Protein AF-A0A3M1SIA9-F1 (afdb_monomer_lite)

Radius of gyration: 18.45 Å; chains: 1; bounding box: 60×39×37 Å

Foldseek 3Di:
DAEEEAEAEADPPDDFAEDDEEEQEDDDDDDDDDDDDDDDDDDDDDPDPPPPPPPDDDNYDYLAPLPDCAQKDKADCPVQWDRDRSHTYGGDPYMYIYGCDDRVNSHPQWYKYKYWYAAAPQYWYWYFYHFHDDRDDDTPDGWTFIDAQHNQDDDPDGDQAHGRAGPPPGGDRDHPDHHPDIDM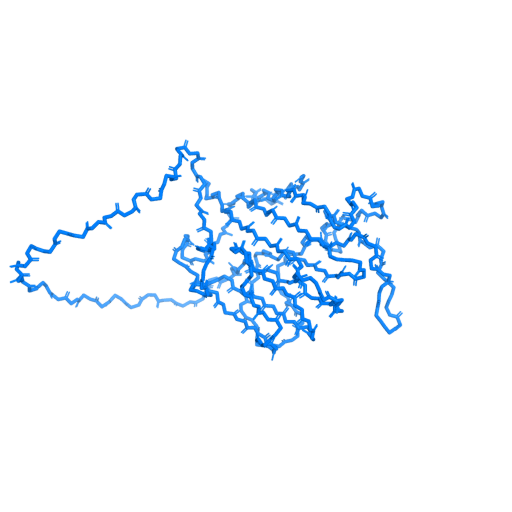WMWGDDPPDIDID

Sequence (197 aa):
MLVPTCRIAPPTGRECGRCILIIIAHLAGAAMKAITCAVSLLTTCTMSLVATSAAADTGWQPLFNGRSFDGWKAAEHPASWTIEDGCLVACGPRSHLFYQGPVGNHQFKNFELRVTAKTAPHSNSGVYFHTEYQESGWPEKGYEVQINNGHSGSGTYVELKQTGSLYAVQNLYKNFVPNDQWFTMRIRVVVPRIQIW

Structure (mmCIF, N/CA/C/O backbone):
data_AF-A0A3M1SIA9-F1
#
_entry.id   AF-A0A3M1SIA9-F1
#
loop_
_atom_site.group_PDB
_atom_site.id
_atom_site.type_symbol
_atom_site.label_atom_id
_atom_site.label_alt_id
_atom_site.label_comp_id
_atom_site.label_asym_id
_atom_site.label_entity_id
_atom_site.label_seq_id
_atom_site.pdbx_PDB_ins_code
_atom_site.Cartn_x
_atom_site.Cartn_y
_atom_site.Cartn_z
_atom_site.occupancy
_atom_site.B_iso_or_equiv
_atom_site.auth_seq_id
_atom_site.auth_comp_id
_atom_site.auth_asym_id
_atom_site.auth_atom_id
_atom_site.pdbx_PDB_model_num
ATOM 1 N N . MET A 1 1 ? -11.274 -6.693 17.472 1.00 49.31 1 MET A N 1
ATOM 2 C CA . MET A 1 1 ? -10.185 -6.131 16.643 1.00 49.31 1 MET A CA 1
ATOM 3 C C . MET A 1 1 ? -10.386 -6.715 15.263 1.00 49.31 1 MET A C 1
ATOM 5 O O . MET A 1 1 ? -10.443 -7.931 15.172 1.00 49.31 1 MET A O 1
ATOM 9 N N . LEU A 1 2 ? -10.634 -5.892 14.243 1.00 52.31 2 LEU A N 1
ATOM 10 C CA . LEU A 1 2 ? -10.695 -6.403 12.873 1.00 52.31 2 LEU A CA 1
ATOM 11 C C . LEU A 1 2 ? -9.273 -6.749 12.455 1.00 52.31 2 LEU A C 1
ATOM 13 O O . LEU A 1 2 ? -8.360 -5.955 12.705 1.00 52.31 2 LEU A O 1
ATOM 17 N N . VAL A 1 3 ? -9.106 -7.933 11.875 1.00 55.94 3 VAL A N 1
ATOM 18 C CA . VAL A 1 3 ? -7.792 -8.470 11.543 1.00 55.94 3 VAL A CA 1
ATOM 19 C C . VAL A 1 3 ? -7.707 -8.638 10.015 1.00 55.94 3 VAL A C 1
ATOM 21 O O . VAL A 1 3 ? -7.997 -9.711 9.494 1.00 55.94 3 VAL A O 1
ATOM 24 N N . PRO A 1 4 ? -7.506 -7.562 9.232 1.00 65.50 4 PRO A N 1
ATOM 25 C CA . PRO A 1 4 ? -7.536 -7.651 7.775 1.00 65.50 4 PRO A CA 1
ATOM 26 C C . PRO A 1 4 ? -6.349 -8.395 7.143 1.00 65.50 4 PRO A C 1
ATOM 28 O O . PRO A 1 4 ? -5.228 -8.305 7.642 1.00 65.50 4 PRO A O 1
ATOM 31 N N . THR A 1 5 ? -6.559 -9.069 6.004 1.00 64.50 5 THR A N 1
ATOM 32 C CA . THR A 1 5 ? -5.473 -9.669 5.199 1.00 64.50 5 THR A CA 1
ATOM 33 C C . THR A 1 5 ? -5.442 -9.163 3.758 1.00 64.50 5 THR A C 1
ATOM 35 O O . THR A 1 5 ? -6.486 -8.975 3.132 1.00 64.50 5 THR A O 1
ATOM 38 N N . CYS A 1 6 ? -4.237 -8.984 3.211 1.00 68.94 6 CYS A N 1
ATOM 39 C CA . CYS A 1 6 ? -4.019 -8.623 1.808 1.00 68.94 6 CYS A CA 1
ATOM 40 C C . CYS A 1 6 ? -2.748 -9.286 1.253 1.00 68.94 6 CYS A C 1
ATOM 42 O O . CYS A 1 6 ? -1.749 -9.399 1.968 1.00 68.94 6 CYS A O 1
ATOM 44 N N . ARG A 1 7 ? -2.775 -9.715 -0.017 1.00 69.50 7 ARG A N 1
ATOM 45 C CA . ARG A 1 7 ? -1.625 -10.306 -0.720 1.00 69.50 7 ARG A CA 1
ATOM 46 C C . ARG A 1 7 ? -1.228 -9.457 -1.929 1.00 69.50 7 ARG A C 1
ATOM 48 O O . ARG A 1 7 ? -2.090 -9.067 -2.714 1.00 69.50 7 ARG A O 1
ATOM 55 N N . ILE A 1 8 ? 0.069 -9.193 -2.064 1.00 69.44 8 ILE A N 1
ATOM 56 C CA . ILE A 1 8 ? 0.647 -8.264 -3.040 1.00 69.44 8 ILE A CA 1
ATOM 57 C C . ILE A 1 8 ? 1.858 -8.903 -3.717 1.00 69.44 8 ILE A C 1
ATOM 59 O O . ILE A 1 8 ? 2.735 -9.419 -3.027 1.00 69.44 8 ILE A O 1
ATOM 63 N N . ALA A 1 9 ? 1.949 -8.823 -5.039 1.00 62.84 9 ALA A N 1
ATOM 64 C CA . ALA A 1 9 ? 3.089 -9.340 -5.793 1.00 62.84 9 ALA A CA 1
ATOM 65 C C . ALA A 1 9 ? 3.664 -8.269 -6.734 1.00 62.84 9 ALA A C 1
ATOM 67 O O . ALA A 1 9 ? 2.940 -7.361 -7.142 1.00 62.84 9 ALA A O 1
ATOM 68 N N . PRO A 1 10 ? 4.946 -8.372 -7.119 1.00 65.31 10 PRO A N 1
ATOM 69 C CA . PRO A 1 10 ? 5.414 -7.734 -8.338 1.00 65.31 10 PRO A CA 1
ATOM 70 C C . PRO A 1 10 ? 4.858 -8.498 -9.555 1.00 65.31 10 PRO A C 1
ATOM 72 O O . PRO A 1 10 ? 4.458 -9.657 -9.408 1.00 65.31 10 PRO A O 1
ATOM 75 N N . PRO A 1 11 ? 4.851 -7.894 -10.752 1.00 64.69 11 PRO A N 1
ATOM 76 C CA . PRO A 1 11 ? 4.383 -8.576 -11.952 1.00 64.69 11 PRO A CA 1
ATOM 77 C C . PRO A 1 11 ? 5.284 -9.742 -12.330 1.00 64.69 11 PRO A C 1
ATOM 79 O O . PRO A 1 11 ? 6.504 -9.711 -12.131 1.00 64.69 11 PRO A O 1
ATOM 82 N N . THR A 1 12 ? 4.684 -10.760 -12.934 1.00 70.69 12 THR A N 1
ATOM 83 C CA . THR A 1 12 ? 5.418 -11.934 -13.401 1.00 70.69 12 THR A CA 1
ATOM 84 C C . THR A 1 12 ? 6.144 -11.615 -14.714 1.00 70.69 12 THR A C 1
ATOM 86 O O . THR A 1 12 ? 5.540 -11.180 -15.693 1.00 70.69 12 THR A O 1
ATOM 89 N N . GLY A 1 13 ? 7.465 -11.836 -14.752 1.00 57.47 13 GLY A N 1
ATOM 90 C CA . GLY A 1 13 ? 8.262 -11.789 -15.988 1.00 57.47 13 GLY A CA 1
ATOM 91 C C . GLY A 1 13 ? 8.484 -10.401 -16.607 1.00 57.47 13 GLY A C 1
ATOM 92 O O . GLY A 1 13 ? 8.847 -10.327 -17.779 1.00 57.47 13 GLY A O 1
ATOM 93 N N . ARG A 1 14 ? 8.276 -9.305 -15.860 1.00 58.25 14 ARG A N 1
ATOM 94 C CA . ARG A 1 14 ? 8.527 -7.927 -16.323 1.00 58.25 14 ARG A CA 1
ATOM 95 C C . ARG A 1 14 ? 9.314 -7.128 -15.288 1.00 58.25 14 ARG A C 1
ATOM 97 O O . ARG A 1 14 ? 8.988 -7.159 -14.104 1.00 58.25 14 ARG A O 1
ATOM 104 N N . GLU A 1 15 ? 10.318 -6.378 -15.740 1.00 56.25 15 GLU A N 1
ATOM 105 C CA . GLU A 1 15 ? 10.960 -5.358 -14.909 1.00 56.25 15 GLU A CA 1
ATOM 106 C C . GLU A 1 15 ? 9.997 -4.183 -14.748 1.00 56.25 15 GLU A C 1
ATOM 108 O O . GLU A 1 15 ? 9.647 -3.512 -15.719 1.00 56.25 15 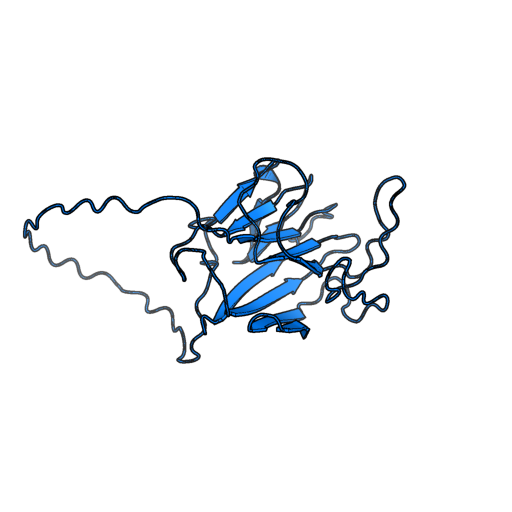GLU A O 1
ATOM 113 N N . CYS A 1 16 ? 9.539 -3.946 -13.522 1.00 54.84 16 CYS A N 1
ATOM 114 C CA . CYS A 1 16 ? 8.623 -2.855 -13.232 1.00 54.84 16 CYS A CA 1
ATOM 115 C C . CYS A 1 16 ? 9.266 -1.832 -12.314 1.00 54.84 16 CYS A C 1
ATOM 117 O O . CYS A 1 16 ? 9.510 -2.064 -11.131 1.00 54.84 16 CYS A O 1
ATOM 119 N N . GLY A 1 17 ? 9.516 -0.663 -12.897 1.00 47.19 17 GLY A N 1
ATOM 120 C CA . GLY A 1 17 ? 9.830 0.539 -12.158 1.00 47.19 17 GLY A CA 1
ATOM 121 C C . GLY A 1 17 ? 8.593 1.037 -11.417 1.00 47.19 17 GLY A C 1
ATOM 122 O O . GLY A 1 17 ? 7.639 1.478 -12.040 1.00 47.19 17 GLY A O 1
ATOM 123 N N . ARG A 1 18 ? 8.707 1.010 -10.087 1.00 48.44 18 ARG A N 1
ATOM 124 C CA . ARG A 1 18 ? 7.958 1.763 -9.070 1.00 48.44 18 ARG A CA 1
ATOM 125 C C . ARG A 1 18 ? 6.458 1.495 -8.875 1.00 48.44 18 ARG A C 1
ATOM 127 O O . ARG A 1 18 ? 5.685 1.232 -9.784 1.00 48.44 18 ARG A O 1
ATOM 134 N N . CYS A 1 19 ? 6.120 1.686 -7.597 1.00 39.84 19 CYS A N 1
ATOM 135 C CA . CYS A 1 19 ? 4.813 1.890 -6.991 1.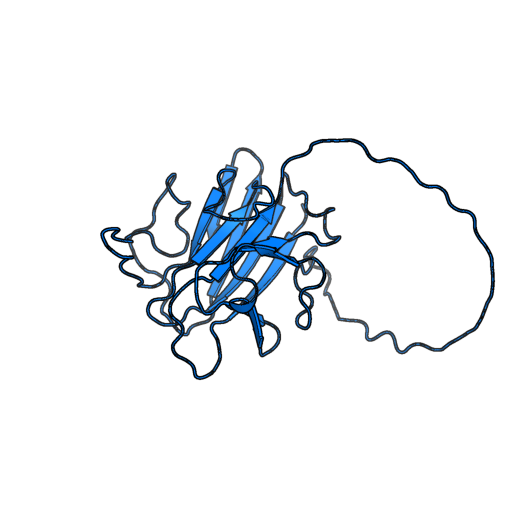00 39.84 19 CYS A CA 1
ATOM 136 C C . CYS A 1 19 ? 3.980 0.647 -6.750 1.00 39.84 19 CYS A C 1
ATOM 138 O O . CYS A 1 19 ? 3.056 0.378 -7.492 1.00 39.84 19 CYS A O 1
ATOM 140 N N . ILE A 1 20 ? 4.225 -0.000 -5.609 1.00 47.41 20 ILE A N 1
ATOM 141 C CA . ILE A 1 20 ? 3.163 -0.674 -4.855 1.00 47.41 20 ILE A CA 1
ATOM 142 C C . ILE A 1 20 ? 2.717 0.311 -3.774 1.00 47.41 20 ILE A C 1
ATOM 144 O O . ILE A 1 20 ? 3.508 0.680 -2.925 1.00 47.41 20 ILE A O 1
ATOM 148 N N . LEU A 1 21 ? 1.476 0.762 -3.737 1.00 49.62 21 LEU A N 1
ATOM 149 C CA . LEU A 1 21 ? 1.032 1.608 -2.631 1.00 49.62 21 LEU A CA 1
ATOM 150 C C . LEU A 1 21 ? -0.397 1.269 -2.244 1.00 49.62 21 LEU A C 1
ATOM 152 O O . LEU A 1 21 ? -1.353 1.612 -2.938 1.00 49.62 21 LEU A O 1
ATOM 156 N N . ILE A 1 22 ? -0.512 0.550 -1.130 1.00 57.31 22 ILE A N 1
ATOM 157 C CA . ILE A 1 22 ? -1.788 0.094 -0.590 1.00 57.31 22 ILE A CA 1
ATOM 158 C C . ILE A 1 22 ? -2.212 1.021 0.530 1.00 57.31 22 ILE A C 1
ATOM 160 O O . ILE A 1 22 ? -1.472 1.237 1.487 1.00 57.31 22 ILE A O 1
ATOM 164 N N . ILE A 1 23 ? -3.429 1.536 0.420 1.00 58.31 23 ILE A N 1
ATOM 165 C CA . ILE A 1 23 ? -3.976 2.484 1.369 1.00 58.31 23 ILE A CA 1
ATOM 166 C C . ILE A 1 23 ? -5.206 1.913 2.067 1.00 58.31 23 ILE A C 1
ATOM 168 O O . ILE A 1 23 ? -6.189 1.543 1.428 1.00 58.31 23 ILE A O 1
ATOM 172 N N . ILE A 1 24 ? -5.186 1.939 3.398 1.00 56.97 24 ILE A N 1
ATOM 173 C CA . ILE A 1 24 ? -6.355 1.718 4.247 1.00 56.97 24 ILE A CA 1
ATOM 174 C C . ILE A 1 24 ? -6.822 3.070 4.787 1.00 56.97 24 ILE A C 1
ATOM 176 O O . ILE A 1 24 ? -6.179 3.682 5.642 1.00 56.97 24 ILE A O 1
ATOM 180 N N . ALA A 1 25 ? -7.950 3.555 4.278 1.00 36.84 25 ALA A N 1
ATOM 181 C CA . ALA A 1 25 ? -8.459 4.864 4.654 1.00 36.84 25 ALA A CA 1
ATOM 182 C C . ALA A 1 25 ? -9.117 4.892 6.063 1.00 36.84 25 ALA A C 1
ATOM 184 O O . ALA A 1 25 ? -9.706 3.919 6.519 1.00 36.84 25 ALA A O 1
ATOM 185 N N . HIS A 1 26 ? -9.009 6.020 6.769 1.00 42.59 26 HIS A N 1
ATOM 186 C CA . HIS A 1 26 ? -10.008 6.672 7.612 1.00 42.59 26 HIS A CA 1
ATOM 187 C C . HIS A 1 26 ? -9.930 8.223 7.528 1.00 42.59 26 HIS A C 1
ATOM 189 O O . HIS A 1 26 ? -8.852 8.780 7.706 1.00 42.59 26 HIS A O 1
ATOM 195 N N . LEU A 1 27 ? -11.085 8.909 7.441 1.00 36.31 27 LEU A N 1
ATOM 196 C CA . LEU A 1 27 ? -11.537 9.945 8.397 1.00 36.31 27 LEU A CA 1
ATOM 197 C C . LEU A 1 27 ? -13.042 10.218 8.230 1.00 36.31 27 LEU A C 1
ATOM 199 O O . LEU A 1 27 ? -13.547 10.376 7.123 1.00 36.31 27 LEU A O 1
ATOM 203 N N . ALA A 1 28 ? -13.775 10.197 9.346 1.00 34.41 28 ALA A N 1
ATOM 204 C CA . ALA A 1 28 ? -15.226 10.355 9.376 1.00 34.41 28 ALA A CA 1
ATOM 205 C C . ALA A 1 28 ? -15.658 11.804 9.095 1.00 34.41 28 ALA A C 1
ATOM 207 O O . ALA A 1 28 ? -15.280 12.721 9.823 1.00 34.41 28 ALA A O 1
ATOM 208 N N . GLY A 1 29 ? -16.536 11.979 8.105 1.00 31.42 29 GLY A N 1
ATOM 209 C CA . GLY A 1 29 ? -17.282 13.210 7.860 1.00 31.42 29 GLY A CA 1
ATOM 210 C C . GLY A 1 29 ? -18.570 12.941 7.073 1.00 31.42 29 GLY A C 1
ATOM 211 O O . GLY A 1 29 ? -18.508 12.579 5.908 1.00 31.42 29 GLY A O 1
ATOM 212 N N . ALA A 1 30 ? -19.711 13.177 7.731 1.00 31.94 30 ALA A N 1
ATOM 213 C CA . ALA A 1 30 ? -21.089 13.281 7.216 1.00 31.94 30 ALA A CA 1
ATOM 214 C C . ALA A 1 30 ? -21.954 12.003 7.019 1.00 31.94 30 ALA A C 1
ATOM 216 O O . ALA A 1 30 ? -21.882 11.283 6.031 1.00 31.94 30 ALA A O 1
ATOM 217 N N . ALA A 1 31 ? -22.863 11.837 7.992 1.00 35.47 31 ALA A N 1
ATOM 218 C CA . ALA A 1 31 ? -24.287 11.470 7.918 1.00 35.47 31 ALA A CA 1
ATOM 219 C C . ALA A 1 31 ? -24.766 10.359 6.952 1.00 35.47 31 ALA A C 1
ATOM 221 O O . ALA A 1 31 ? -25.050 10.586 5.778 1.00 35.47 31 ALA A O 1
ATOM 222 N N . MET A 1 32 ? -25.061 9.191 7.535 1.00 34.41 32 MET A N 1
ATOM 223 C CA . MET A 1 32 ? -25.986 8.193 6.985 1.00 34.41 32 MET A CA 1
ATOM 224 C C . MET A 1 32 ? -27.381 8.798 6.784 1.00 34.41 32 MET A C 1
ATOM 226 O O . MET A 1 32 ? -28.013 9.233 7.747 1.00 34.41 32 MET A O 1
ATOM 230 N N . LYS A 1 33 ? -27.908 8.741 5.558 1.00 35.69 33 LYS A N 1
ATOM 231 C CA . LYS A 1 33 ? -29.358 8.729 5.334 1.00 35.69 33 LYS A CA 1
ATOM 232 C C . LYS A 1 33 ? -29.796 7.278 5.193 1.00 35.69 33 LYS A C 1
ATOM 234 O O . LYS A 1 33 ? -29.402 6.596 4.252 1.00 35.69 33 LYS A O 1
ATOM 239 N N . ALA A 1 34 ? -30.586 6.813 6.155 1.00 35.06 34 ALA A N 1
ATOM 240 C CA . ALA A 1 34 ? -31.268 5.533 6.078 1.00 35.06 34 ALA A CA 1
ATOM 241 C C . ALA A 1 34 ? -32.286 5.579 4.930 1.00 35.06 34 ALA A C 1
ATOM 243 O O . ALA A 1 34 ? -33.180 6.425 4.928 1.00 35.06 34 ALA A O 1
ATOM 244 N N . ILE A 1 35 ? -32.147 4.679 3.958 1.00 44.66 35 ILE A N 1
ATOM 245 C CA . ILE A 1 35 ? -33.207 4.372 3.000 1.00 44.66 35 ILE A CA 1
ATOM 246 C C . ILE A 1 35 ? -33.753 3.010 3.402 1.00 44.66 35 ILE A C 1
ATOM 248 O O . ILE A 1 35 ? -33.152 1.971 3.139 1.00 44.66 35 ILE A O 1
ATOM 252 N N . THR A 1 36 ? -34.889 3.033 4.087 1.00 40.00 36 THR A N 1
ATOM 253 C CA . THR A 1 36 ? -35.726 1.856 4.291 1.00 40.00 36 THR A CA 1
ATOM 254 C C . THR A 1 36 ? -36.484 1.621 2.989 1.00 40.00 36 THR A C 1
ATOM 256 O O . THR A 1 36 ? -37.245 2.489 2.566 1.00 40.00 36 THR A O 1
ATOM 259 N N . CYS A 1 37 ? -36.297 0.473 2.341 1.00 36.34 37 CYS A N 1
ATOM 260 C CA . CYS A 1 37 ? -37.195 0.042 1.275 1.00 36.34 37 CYS A CA 1
ATOM 261 C C . CYS A 1 37 ? -37.664 -1.387 1.537 1.00 36.34 37 CYS A C 1
ATOM 263 O O . CYS A 1 37 ? -36.898 -2.248 1.967 1.00 36.34 37 CYS A O 1
ATOM 265 N N . ALA A 1 38 ? -38.970 -1.554 1.377 1.00 42.25 38 ALA A N 1
ATOM 266 C CA . ALA A 1 38 ? -39.768 -2.646 1.886 1.00 42.25 38 ALA A CA 1
ATOM 267 C C . ALA A 1 38 ? -39.570 -3.958 1.113 1.00 42.25 38 ALA A C 1
ATOM 269 O O . ALA A 1 38 ? -39.197 -3.989 -0.057 1.00 42.25 38 ALA A O 1
ATOM 270 N N . VAL A 1 39 ? -39.866 -5.042 1.825 1.00 47.28 39 VAL A N 1
ATOM 271 C CA . VAL A 1 39 ? -39.849 -6.443 1.401 1.00 47.28 39 VAL A CA 1
ATOM 272 C C . VAL A 1 39 ? -40.813 -6.692 0.237 1.00 47.28 39 VAL A C 1
ATOM 274 O O . VAL A 1 39 ? -41.936 -6.194 0.230 1.00 47.28 39 VAL A O 1
ATOM 277 N N . SER A 1 40 ? -40.421 -7.548 -0.706 1.00 47.47 40 SER A N 1
ATOM 278 C CA . SER A 1 40 ? -41.349 -8.299 -1.560 1.00 47.47 40 SER A CA 1
ATOM 279 C C . SER A 1 40 ? -40.770 -9.689 -1.832 1.00 47.47 40 SER A C 1
ATOM 281 O O . SER A 1 40 ? -39.620 -9.837 -2.234 1.00 47.47 40 SER A O 1
ATOM 283 N N . LEU A 1 41 ? -41.577 -10.698 -1.513 1.00 50.81 41 LEU A N 1
ATOM 284 C CA . LEU A 1 41 ? -41.260 -12.118 -1.423 1.00 50.81 41 LEU A CA 1
ATOM 285 C C . LEU A 1 41 ? -41.524 -12.798 -2.777 1.00 50.81 41 LEU A C 1
ATOM 287 O O . LEU A 1 41 ? -42.684 -12.935 -3.150 1.00 50.81 41 LEU A O 1
ATOM 291 N N . LEU A 1 42 ? -40.493 -13.265 -3.488 1.00 49.88 42 LEU A N 1
ATOM 292 C CA . LEU A 1 42 ? -40.655 -14.273 -4.544 1.00 49.88 42 LEU A CA 1
ATOM 293 C C . LEU A 1 42 ? -39.587 -15.362 -4.402 1.00 49.88 42 LEU A C 1
ATOM 295 O O . LEU A 1 42 ? -38.389 -15.131 -4.557 1.00 49.88 42 LEU A O 1
ATOM 299 N N . THR A 1 43 ? -40.059 -16.557 -4.067 1.00 58.09 43 THR A N 1
ATOM 300 C CA . THR A 1 43 ? -39.274 -17.763 -3.823 1.00 58.09 43 THR A CA 1
ATOM 301 C C . THR A 1 43 ? -39.003 -18.476 -5.146 1.00 58.09 43 THR A C 1
ATOM 303 O O . THR A 1 43 ? -39.900 -19.092 -5.716 1.00 58.09 43 THR A O 1
ATOM 306 N N . THR A 1 44 ? -37.756 -18.459 -5.610 1.00 50.94 44 THR A N 1
ATOM 307 C CA . THR A 1 44 ? -37.253 -19.403 -6.621 1.00 50.94 44 THR A CA 1
ATOM 308 C C . THR A 1 44 ? -36.019 -20.097 -6.068 1.00 50.94 44 THR A C 1
ATOM 310 O O . THR A 1 44 ? -34.997 -19.470 -5.797 1.00 50.94 44 THR A O 1
ATOM 313 N N . CYS A 1 45 ? -36.149 -21.405 -5.848 1.00 45.00 45 CYS A N 1
ATOM 314 C CA . CYS A 1 45 ? -35.113 -22.275 -5.313 1.00 45.00 45 CYS A CA 1
ATOM 315 C C . CYS A 1 45 ? -34.102 -22.596 -6.423 1.00 45.00 45 CYS A C 1
ATOM 317 O O . CYS A 1 45 ? -34.270 -23.552 -7.175 1.00 45.00 45 CYS A O 1
ATOM 319 N N . THR A 1 46 ? -33.068 -21.769 -6.561 1.00 52.31 46 THR A N 1
ATOM 320 C CA . THR A 1 46 ? -31.873 -22.115 -7.337 1.00 52.31 46 THR A CA 1
ATOM 321 C C . THR A 1 46 ? -30.818 -22.649 -6.383 1.00 52.31 46 THR A C 1
ATOM 323 O O . THR A 1 46 ? -30.343 -21.937 -5.497 1.00 52.31 46 THR A O 1
ATOM 326 N N . MET A 1 47 ? -30.473 -23.923 -6.558 1.00 54.81 47 MET A N 1
ATOM 327 C CA . MET A 1 47 ? -29.415 -24.618 -5.834 1.00 54.81 47 MET A CA 1
ATOM 328 C C . MET A 1 47 ? -28.057 -24.058 -6.284 1.00 54.81 47 MET A C 1
ATOM 330 O O . MET A 1 47 ? -27.404 -24.590 -7.177 1.00 54.81 47 MET A O 1
ATOM 334 N N . SER A 1 48 ? -27.663 -22.926 -5.704 1.00 51.56 48 SER A N 1
ATOM 335 C CA . SER A 1 48 ? -26.336 -22.351 -5.894 1.00 51.56 48 SER A CA 1
ATOM 336 C C . SER A 1 48 ? -25.320 -23.207 -5.147 1.00 51.56 48 SER A C 1
ATOM 338 O O . SER A 1 48 ? -25.403 -23.342 -3.925 1.00 51.56 48 SER A O 1
ATOM 340 N N . LEU A 1 49 ? -24.340 -23.760 -5.869 1.00 46.94 49 LEU A N 1
ATOM 341 C CA . LEU A 1 49 ? -23.098 -24.233 -5.265 1.00 46.94 49 LEU A CA 1
ATOM 342 C C . LEU A 1 49 ? -22.440 -23.042 -4.561 1.00 46.94 49 LEU A C 1
ATOM 344 O O . LEU A 1 49 ? -21.751 -22.228 -5.176 1.00 46.94 49 LEU A O 1
ATOM 348 N N . VAL A 1 50 ? -22.665 -22.931 -3.256 1.00 46.56 50 VAL A N 1
ATOM 349 C CA . VAL A 1 50 ? -21.851 -22.088 -2.393 1.00 46.56 50 VAL A CA 1
ATOM 350 C C . VAL A 1 50 ? -20.497 -22.776 -2.320 1.00 46.56 50 VAL A C 1
ATOM 352 O O . VAL A 1 50 ? -20.317 -23.759 -1.606 1.00 46.56 50 VAL A O 1
ATOM 355 N N . ALA A 1 51 ? -19.543 -22.286 -3.109 1.00 47.50 51 ALA A N 1
ATOM 356 C CA . ALA A 1 51 ? -18.140 -22.535 -2.845 1.00 47.50 51 ALA A CA 1
ATOM 357 C C . ALA A 1 51 ? -17.835 -21.889 -1.490 1.00 47.50 51 ALA A C 1
ATOM 359 O O . ALA A 1 51 ? -17.584 -20.687 -1.397 1.00 47.50 51 ALA A O 1
ATOM 360 N N . THR A 1 52 ? -17.943 -22.680 -0.426 1.00 42.62 52 THR A N 1
ATOM 361 C CA . THR A 1 52 ? -17.540 -22.298 0.920 1.00 42.62 52 THR A CA 1
ATOM 362 C C . THR A 1 52 ? -16.040 -22.046 0.867 1.00 42.62 52 THR A C 1
ATOM 364 O O . THR A 1 52 ? -15.238 -22.975 0.944 1.00 42.62 52 THR A O 1
ATOM 367 N N . SER A 1 53 ? -15.633 -20.789 0.672 1.00 47.59 53 SER A N 1
ATOM 368 C CA . SER A 1 53 ? -14.246 -20.412 0.900 1.00 47.59 53 SER A CA 1
ATOM 369 C C . SER A 1 53 ? -13.979 -20.683 2.374 1.00 47.59 53 SER A C 1
ATOM 371 O O . SER A 1 53 ? -14.569 -20.031 3.238 1.00 47.59 53 SER A O 1
ATOM 373 N N . ALA A 1 54 ? -13.149 -21.682 2.649 1.00 45.97 54 ALA A N 1
ATOM 374 C CA . ALA A 1 54 ? -12.707 -22.036 3.983 1.00 45.97 54 ALA A CA 1
ATOM 375 C C . ALA A 1 54 ? -11.912 -20.867 4.590 1.00 45.97 54 ALA A C 1
ATOM 377 O O . ALA A 1 54 ? -10.686 -20.823 4.529 1.00 45.97 54 ALA A O 1
ATOM 378 N N . ALA A 1 55 ? -12.613 -19.895 5.169 1.00 47.97 55 ALA A N 1
ATOM 379 C CA . ALA A 1 55 ? -12.030 -18.970 6.121 1.00 47.97 55 ALA A CA 1
ATOM 380 C C . ALA A 1 55 ? -12.027 -19.688 7.470 1.00 47.97 55 ALA A C 1
ATOM 382 O O . ALA A 1 55 ? -13.001 -19.657 8.219 1.00 47.97 55 ALA A O 1
ATOM 383 N N . ALA A 1 56 ? -10.938 -20.411 7.727 1.00 44.00 56 ALA A N 1
ATOM 384 C CA . ALA A 1 56 ? -10.673 -20.991 9.028 1.00 44.00 56 ALA A CA 1
ATOM 385 C C . ALA A 1 56 ? -10.687 -19.899 10.116 1.00 44.00 56 ALA A C 1
ATOM 387 O O . ALA A 1 56 ? -10.141 -18.801 9.959 1.00 44.00 56 ALA A O 1
ATOM 388 N N . ASP A 1 57 ? -11.332 -20.275 11.211 1.00 47.12 57 ASP A N 1
ATOM 389 C CA . ASP A 1 57 ? -11.738 -19.567 12.422 1.00 47.12 57 ASP A CA 1
ATOM 390 C C . ASP A 1 57 ? -10.601 -18.817 13.154 1.00 47.12 57 ASP A C 1
ATOM 392 O O . ASP A 1 57 ? -10.125 -19.211 14.215 1.00 47.12 57 ASP A O 1
ATOM 396 N N . THR A 1 58 ? -10.091 -17.738 12.554 1.00 59.59 58 THR A N 1
ATOM 397 C CA . THR A 1 58 ? -8.932 -16.986 13.082 1.00 59.59 58 THR A CA 1
ATOM 398 C C . THR A 1 58 ? -9.228 -15.507 13.350 1.00 59.59 58 THR A C 1
ATOM 400 O O . THR A 1 58 ? -8.329 -14.751 13.715 1.00 59.59 58 THR A O 1
ATOM 403 N N . GLY A 1 59 ? -10.477 -15.064 13.158 1.00 78.44 59 GLY A N 1
ATOM 404 C CA . GLY A 1 59 ? -10.880 -13.655 13.273 1.00 78.44 59 GLY A CA 1
ATOM 405 C C . GLY A 1 59 ? -10.364 -12.748 12.146 1.00 78.44 59 GLY A C 1
ATOM 406 O O . GLY A 1 59 ? -10.700 -11.562 12.121 1.00 78.44 59 GLY A O 1
ATOM 407 N N . TRP A 1 60 ? -9.578 -13.283 11.203 1.00 83.50 60 TRP A N 1
ATOM 408 C CA . TRP A 1 60 ? -9.063 -12.525 10.069 1.00 83.50 60 TRP A CA 1
ATOM 409 C C . TRP A 1 60 ? -10.103 -12.371 8.959 1.00 83.50 60 TRP A C 1
ATOM 411 O O . TRP A 1 60 ? -10.775 -13.334 8.597 1.00 83.50 60 TRP A O 1
ATOM 421 N N . GLN A 1 61 ? -10.202 -11.168 8.391 1.00 87.19 61 GLN A N 1
ATOM 422 C CA . GLN A 1 61 ? -11.103 -10.864 7.276 1.00 87.19 61 GLN A CA 1
ATOM 423 C C . GLN A 1 61 ? -10.299 -10.460 6.032 1.00 87.19 61 GLN A C 1
ATOM 425 O O . GLN A 1 61 ? -9.501 -9.525 6.101 1.00 87.19 61 GLN A O 1
ATOM 430 N N . PRO A 1 62 ? -10.477 -11.122 4.881 1.00 88.81 62 PRO A N 1
ATOM 431 C CA . PRO A 1 62 ? -9.776 -10.728 3.666 1.00 88.81 62 PRO A CA 1
ATOM 432 C C . PRO A 1 62 ? -10.269 -9.362 3.171 1.00 88.81 62 PRO A C 1
ATOM 434 O O . PRO A 1 62 ? -11.473 -9.146 3.046 1.00 88.81 62 PRO A O 1
ATOM 437 N N . LEU A 1 63 ? -9.341 -8.447 2.868 1.00 90.12 63 LEU A N 1
ATOM 438 C CA . LEU A 1 63 ? -9.660 -7.175 2.197 1.00 90.12 63 LEU A CA 1
ATOM 439 C C . LEU A 1 63 ? -9.635 -7.302 0.672 1.00 90.12 63 LEU A C 1
ATOM 441 O O . LEU A 1 63 ? -10.278 -6.528 -0.031 1.00 90.12 63 LEU A O 1
ATOM 445 N N . PHE A 1 64 ? -8.880 -8.267 0.153 1.00 91.56 64 PHE A N 1
ATOM 446 C CA . PHE A 1 64 ? -8.779 -8.544 -1.272 1.00 91.56 64 PHE A CA 1
ATOM 447 C C . PHE A 1 64 ? -9.341 -9.929 -1.576 1.00 91.56 64 PHE A C 1
ATOM 449 O O . PHE A 1 64 ? -9.050 -10.897 -0.873 1.00 91.56 64 PHE A O 1
ATOM 456 N N . ASN A 1 65 ? -10.143 -10.020 -2.634 1.00 90.88 65 ASN A N 1
ATOM 457 C CA . ASN A 1 65 ? -10.831 -11.252 -3.014 1.00 90.88 65 ASN A CA 1
ATOM 458 C C . ASN A 1 65 ? -10.007 -12.161 -3.947 1.00 90.88 65 ASN A C 1
ATOM 460 O O . ASN A 1 65 ? -10.475 -13.244 -4.296 1.00 90.88 65 ASN A O 1
ATOM 464 N N . GLY A 1 66 ? -8.815 -11.726 -4.370 1.00 90.62 66 GLY A N 1
ATOM 465 C CA . GLY A 1 66 ? -7.939 -12.504 -5.246 1.00 90.62 66 GLY A CA 1
ATOM 466 C C . GLY A 1 66 ? -8.294 -12.460 -6.734 1.00 90.62 66 GLY A C 1
ATOM 467 O O . GLY A 1 66 ? -7.677 -13.185 -7.501 1.00 90.62 66 GLY A O 1
ATOM 468 N N . ARG A 1 67 ? -9.290 -11.684 -7.179 1.00 94.50 67 ARG A N 1
ATOM 469 C CA . ARG A 1 67 ? -9.765 -11.761 -8.577 1.00 94.50 67 ARG A CA 1
ATOM 470 C C . ARG A 1 67 ? -10.264 -10.460 -9.198 1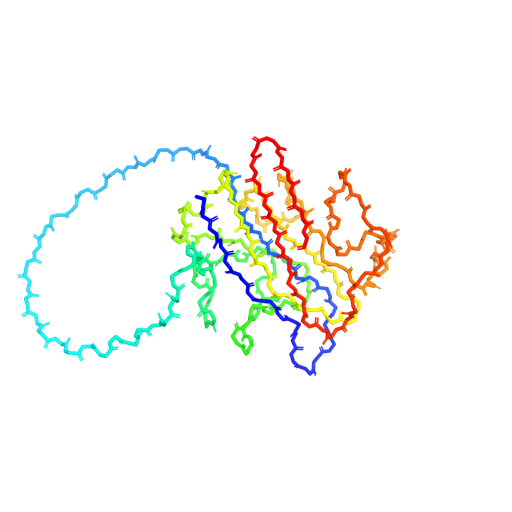.00 94.50 67 ARG A C 1
ATOM 472 O O . ARG A 1 67 ? -10.269 -10.356 -10.418 1.00 94.50 67 ARG A O 1
ATOM 479 N N . SER A 1 68 ? -10.698 -9.486 -8.404 1.00 95.81 68 SER A N 1
ATOM 480 C CA . SER A 1 68 ? -11.186 -8.192 -8.897 1.00 95.81 68 SER A CA 1
ATOM 481 C C . SER A 1 68 ? -10.822 -7.065 -7.933 1.00 95.81 68 SER A C 1
ATOM 483 O O . SER A 1 68 ? -10.541 -7.295 -6.758 1.00 95.81 68 SER A O 1
ATOM 485 N N . PHE A 1 69 ? -10.863 -5.826 -8.419 1.00 95.44 69 PHE A N 1
ATOM 486 C CA . PHE A 1 69 ? -10.674 -4.627 -7.598 1.00 95.44 69 PHE A CA 1
ATOM 487 C C . PHE A 1 69 ? -11.932 -4.243 -6.798 1.00 95.44 69 PHE A C 1
ATOM 489 O O . PHE A 1 69 ? -12.072 -3.096 -6.386 1.00 95.44 69 PHE A O 1
ATOM 496 N N . ASP A 1 70 ? -12.866 -5.170 -6.564 1.00 96.12 70 ASP A N 1
ATOM 497 C CA . ASP A 1 70 ? -14.079 -4.871 -5.798 1.00 96.12 70 ASP A CA 1
ATOM 498 C C . ASP A 1 70 ? -13.714 -4.414 -4.382 1.00 96.12 70 ASP A C 1
ATOM 500 O O . ASP A 1 70 ? -12.990 -5.097 -3.654 1.00 96.12 70 ASP A O 1
ATOM 504 N N . GLY A 1 71 ? -14.217 -3.243 -3.989 1.00 93.06 71 GLY A N 1
ATOM 505 C CA . GLY A 1 71 ? -13.844 -2.609 -2.726 1.00 93.06 71 GLY A CA 1
ATOM 506 C C . GLY A 1 71 ? -12.478 -1.920 -2.748 1.00 93.06 71 GLY A C 1
ATOM 507 O O . GLY A 1 71 ? -11.966 -1.588 -1.683 1.00 93.06 71 GLY A O 1
ATOM 508 N N . TRP A 1 72 ? -11.893 -1.678 -3.921 1.00 94.75 72 TRP A N 1
ATOM 509 C CA . TRP A 1 72 ? -10.644 -0.941 -4.093 1.00 94.75 72 TRP A CA 1
ATOM 510 C C . TRP A 1 72 ? -10.806 0.163 -5.140 1.00 94.75 72 TRP A C 1
ATOM 512 O O . TRP A 1 72 ? -11.418 -0.036 -6.186 1.00 94.75 72 TRP A O 1
ATOM 522 N N . LYS A 1 73 ? -10.240 1.340 -4.869 1.00 94.56 73 LYS A N 1
ATOM 523 C CA . LYS A 1 73 ? -10.268 2.495 -5.771 1.00 94.56 73 LYS A CA 1
ATOM 524 C C . LYS A 1 73 ? -8.850 2.990 -6.024 1.00 94.56 73 LYS A C 1
ATOM 526 O O . LYS A 1 73 ? -8.162 3.391 -5.088 1.00 94.56 73 LYS A O 1
ATOM 531 N N . ALA A 1 74 ? -8.417 2.969 -7.280 1.00 93.69 74 ALA A N 1
ATOM 532 C CA . ALA A 1 74 ? -7.127 3.524 -7.672 1.00 93.69 74 ALA A CA 1
ATOM 533 C C . ALA A 1 74 ? -7.202 5.053 -7.823 1.00 93.69 74 ALA A C 1
ATOM 535 O O . ALA A 1 74 ? -8.237 5.595 -8.212 1.00 93.69 74 ALA A O 1
ATOM 536 N N . ALA A 1 75 ? -6.096 5.732 -7.535 1.00 91.19 75 ALA A N 1
ATOM 537 C CA . ALA A 1 75 ? -5.907 7.166 -7.748 1.00 91.19 75 ALA A CA 1
ATOM 538 C C . ALA A 1 75 ? -4.767 7.439 -8.741 1.00 91.19 75 ALA A C 1
ATOM 540 O O . ALA A 1 75 ? -3.833 6.636 -8.849 1.00 91.19 75 ALA A O 1
ATOM 541 N N . GLU A 1 76 ? -4.822 8.591 -9.415 1.00 90.19 76 GLU A N 1
ATOM 542 C CA . GLU A 1 76 ? -3.833 9.113 -10.375 1.00 90.19 76 GLU A CA 1
ATOM 543 C C . GLU A 1 76 ? -3.610 8.245 -11.633 1.00 90.19 76 GLU A C 1
ATOM 545 O O . GLU A 1 76 ? -4.024 8.615 -12.732 1.00 90.19 76 GLU A O 1
ATOM 550 N N . HIS A 1 77 ? -2.993 7.070 -11.490 1.00 91.94 77 HIS A N 1
ATOM 551 C CA . HIS A 1 77 ? -2.648 6.164 -12.590 1.00 91.94 77 HIS A CA 1
ATOM 552 C C . HIS A 1 77 ? -3.249 4.757 -12.390 1.00 91.94 77 HIS A C 1
ATOM 554 O O . HIS A 1 77 ? -2.524 3.817 -12.066 1.00 91.94 77 HIS A O 1
ATOM 560 N N . PRO A 1 78 ? -4.569 4.562 -12.604 1.00 93.44 78 PRO A N 1
ATOM 561 C CA . PRO A 1 78 ? -5.232 3.269 -12.390 1.00 93.44 78 PRO A CA 1
ATOM 562 C C . PRO A 1 78 ? -4.637 2.108 -13.190 1.00 93.44 78 PRO A C 1
ATOM 564 O O . PRO A 1 78 ? -4.628 0.980 -12.710 1.00 93.44 78 PRO A O 1
ATOM 567 N N . ALA A 1 79 ? -4.101 2.386 -14.382 1.00 94.38 79 ALA A N 1
ATOM 568 C CA . ALA A 1 79 ? -3.459 1.388 -15.238 1.00 94.38 79 ALA A CA 1
ATOM 569 C C . ALA A 1 79 ? -2.170 0.796 -14.638 1.00 94.38 79 ALA A C 1
ATOM 571 O O . ALA A 1 79 ? -1.704 -0.234 -15.120 1.00 94.38 79 ALA A O 1
ATOM 572 N N . SER A 1 80 ? -1.612 1.408 -13.585 1.00 91.75 80 SER A N 1
ATOM 573 C CA . SER A 1 80 ? -0.491 0.834 -12.838 1.00 91.75 80 SER A CA 1
ATOM 574 C C . SER A 1 80 ? -0.898 -0.388 -12.007 1.00 91.75 80 SER A C 1
ATOM 576 O O . SER A 1 80 ? -0.026 -1.102 -11.520 1.00 91.75 80 SER A O 1
ATOM 578 N N . TRP A 1 81 ? -2.200 -0.638 -11.825 1.00 92.69 81 TRP A N 1
ATOM 579 C CA . TRP A 1 81 ? -2.713 -1.756 -11.040 1.00 92.69 81 TRP A CA 1
ATOM 580 C C . TRP A 1 81 ? -3.268 -2.862 -11.927 1.00 92.69 81 TRP A C 1
ATOM 582 O O . TRP A 1 81 ? -4.130 -2.648 -12.777 1.00 92.69 81 TRP A O 1
ATOM 592 N N . THR A 1 82 ? -2.815 -4.081 -11.664 1.00 93.88 82 THR A N 1
ATOM 593 C CA . THR A 1 82 ? -3.314 -5.310 -12.288 1.00 93.88 82 THR A CA 1
ATOM 594 C C . THR A 1 82 ? -3.547 -6.379 -11.223 1.00 93.88 82 THR A C 1
ATOM 596 O O . THR A 1 82 ? -3.187 -6.209 -10.054 1.00 93.88 82 THR A O 1
ATOM 599 N N . ILE A 1 83 ? -4.202 -7.469 -11.612 1.00 92.50 83 ILE A N 1
ATOM 600 C CA . ILE A 1 83 ? -4.358 -8.655 -10.772 1.00 92.50 83 ILE A CA 1
ATOM 601 C C . ILE A 1 83 ? -3.705 -9.814 -11.511 1.00 92.50 83 ILE A C 1
ATOM 603 O O . ILE A 1 83 ? -4.146 -10.176 -12.599 1.00 92.50 83 ILE A O 1
ATOM 607 N N . GLU A 1 84 ? -2.667 -10.389 -10.911 1.00 89.12 84 GLU A N 1
ATOM 608 C CA . GLU A 1 84 ? -1.942 -11.548 -11.440 1.00 89.12 84 GLU A CA 1
ATOM 609 C C . GLU A 1 84 ? -1.809 -12.581 -10.309 1.00 89.12 84 GLU A C 1
ATOM 611 O O . GLU A 1 84 ? -1.540 -12.218 -9.162 1.00 89.12 84 GLU A O 1
ATOM 616 N N . ASP A 1 85 ? -2.065 -13.862 -10.595 1.00 90.88 85 ASP A N 1
ATOM 617 C CA . ASP A 1 85 ? -1.919 -14.983 -9.646 1.00 90.88 85 ASP A CA 1
ATOM 618 C C . ASP A 1 85 ? -2.573 -14.761 -8.267 1.00 90.88 85 ASP A C 1
ATOM 620 O O . ASP A 1 85 ? -2.039 -15.108 -7.205 1.00 90.88 85 ASP A O 1
ATOM 624 N N . GLY A 1 86 ? -3.753 -14.140 -8.273 1.00 89.25 86 GLY A N 1
ATOM 625 C CA . GLY A 1 86 ? -4.507 -13.835 -7.061 1.00 89.25 86 GLY A CA 1
ATOM 626 C C . GLY A 1 86 ? -3.877 -12.770 -6.168 1.00 89.25 86 GLY A C 1
ATOM 627 O O . GLY A 1 86 ? -4.150 -12.740 -4.965 1.00 89.25 86 GLY A O 1
ATOM 628 N N . CYS A 1 87 ? -3.033 -11.910 -6.736 1.00 89.06 87 CYS A N 1
ATOM 629 C CA . CYS A 1 87 ? -2.334 -10.836 -6.043 1.00 89.06 87 CYS A CA 1
ATOM 630 C C . CYS A 1 87 ? -2.661 -9.484 -6.677 1.00 89.06 87 CYS A C 1
ATOM 632 O O . CYS A 1 87 ? -2.823 -9.380 -7.891 1.00 89.06 87 CYS A O 1
ATOM 634 N N . LEU A 1 88 ? -2.706 -8.439 -5.852 1.00 92.38 88 LEU A N 1
ATOM 635 C CA . LEU A 1 88 ? -2.632 -7.071 -6.356 1.00 92.38 88 LEU A CA 1
ATOM 636 C C . LEU A 1 88 ? -1.205 -6.832 -6.847 1.00 92.38 88 LEU A C 1
ATOM 638 O O . LEU A 1 88 ? -0.251 -7.020 -6.086 1.00 92.38 88 LEU A O 1
ATOM 642 N N . VAL A 1 89 ? -1.079 -6.445 -8.110 1.00 91.50 89 VAL A N 1
ATOM 643 C CA . VAL A 1 89 ? 0.197 -6.178 -8.763 1.00 91.50 89 VAL A CA 1
ATOM 644 C C . VAL A 1 89 ? 0.253 -4.725 -9.168 1.00 91.50 89 VAL A C 1
ATOM 646 O O . VAL A 1 89 ? -0.683 -4.193 -9.762 1.00 91.50 89 VAL A O 1
ATOM 649 N N . ALA A 1 90 ? 1.370 -4.092 -8.841 1.00 89.00 90 ALA A N 1
ATOM 650 C CA . ALA A 1 90 ? 1.557 -2.676 -9.047 1.00 89.00 90 ALA A CA 1
ATOM 651 C C . ALA A 1 90 ? 2.829 -2.438 -9.868 1.00 89.00 90 ALA A C 1
ATOM 653 O O . ALA A 1 90 ? 3.921 -2.871 -9.493 1.00 89.00 90 ALA A O 1
ATOM 654 N N . CYS A 1 91 ? 2.659 -1.818 -11.029 1.00 87.56 91 CYS A N 1
ATOM 655 C CA . CYS A 1 91 ? 3.715 -1.571 -11.992 1.00 87.56 91 CYS A CA 1
ATOM 656 C C . CYS A 1 91 ? 3.394 -0.351 -12.846 1.00 87.56 91 CYS A C 1
ATOM 658 O O . CYS A 1 91 ? 2.448 -0.376 -13.631 1.00 87.56 91 CYS A O 1
ATOM 660 N N . GLY A 1 92 ? 4.231 0.680 -12.756 1.00 87.56 92 GLY A N 1
ATOM 661 C CA . GLY A 1 92 ? 4.163 1.830 -13.643 1.00 87.56 92 GLY A CA 1
ATOM 662 C C . GLY A 1 92 ? 4.379 3.147 -12.903 1.00 87.56 92 GLY A C 1
ATOM 663 O O . GLY A 1 92 ? 5.026 3.196 -11.857 1.00 87.56 92 GLY A O 1
ATOM 664 N N . PRO A 1 93 ? 3.842 4.253 -13.439 1.00 88.69 93 PRO A N 1
ATOM 665 C CA . PRO A 1 93 ? 3.819 5.525 -12.735 1.00 88.69 93 PRO A CA 1
ATOM 666 C C . PRO A 1 93 ? 3.137 5.416 -11.365 1.00 88.69 93 PRO A C 1
ATOM 668 O O . PRO A 1 93 ? 2.344 4.503 -11.111 1.00 88.69 93 PRO A O 1
ATOM 671 N N . ARG A 1 94 ? 3.411 6.386 -10.487 1.00 89.38 94 ARG A N 1
ATOM 672 C CA . ARG A 1 94 ? 2.872 6.399 -9.125 1.00 89.38 94 ARG A CA 1
ATOM 673 C C . ARG A 1 94 ? 1.355 6.299 -9.097 1.00 89.38 94 ARG A C 1
ATOM 675 O O . ARG A 1 94 ? 0.650 7.069 -9.723 1.00 89.38 94 ARG A O 1
ATOM 682 N N . SER A 1 95 ? 0.848 5.373 -8.304 1.00 91.12 95 SER A N 1
ATOM 683 C CA . SER A 1 95 ? -0.575 5.267 -8.028 1.00 91.12 95 SER A CA 1
ATOM 684 C C . SER A 1 95 ? -0.769 4.757 -6.613 1.00 91.12 95 SER A C 1
ATOM 686 O O . SER A 1 95 ? 0.145 4.181 -6.028 1.00 91.12 95 SER A O 1
ATOM 688 N N . HIS A 1 96 ? -1.967 4.967 -6.086 1.00 91.56 96 HIS A N 1
ATOM 689 C CA . HIS A 1 96 ? -2.379 4.538 -4.763 1.00 91.56 96 HIS A CA 1
ATOM 690 C C . HIS A 1 96 ? -3.679 3.752 -4.902 1.00 91.56 96 HIS A C 1
ATOM 692 O O . HIS A 1 96 ? -4.593 4.206 -5.594 1.00 91.56 96 HIS A O 1
ATOM 698 N N . LEU A 1 97 ? -3.769 2.592 -4.254 1.00 92.94 97 LEU A N 1
ATOM 699 C CA . LEU A 1 97 ? -4.971 1.764 -4.251 1.00 92.94 97 LEU A CA 1
ATOM 700 C C . LEU A 1 97 ? -5.629 1.823 -2.872 1.00 92.94 97 LEU A C 1
ATOM 702 O O . LEU A 1 97 ? -5.124 1.261 -1.899 1.00 92.94 97 LEU A O 1
ATOM 706 N N . PHE A 1 98 ? -6.755 2.527 -2.795 1.00 93.44 98 PHE A N 1
ATOM 707 C CA . PHE A 1 98 ? -7.498 2.776 -1.566 1.00 93.44 98 PHE A CA 1
ATOM 708 C C . PHE A 1 98 ? -8.546 1.698 -1.329 1.00 93.44 98 PHE A C 1
ATOM 710 O O . PHE A 1 98 ? -9.409 1.471 -2.177 1.00 93.44 98 PHE A O 1
ATOM 717 N N . TYR A 1 99 ? -8.525 1.079 -0.154 1.00 92.88 99 TYR A N 1
ATOM 718 C CA . TYR A 1 99 ? -9.595 0.189 0.270 1.00 92.88 99 TYR A CA 1
ATOM 719 C C . TYR A 1 99 ? -10.872 0.986 0.586 1.00 92.88 99 TYR A C 1
ATOM 721 O O . TYR A 1 99 ? -10.873 1.876 1.436 1.00 92.88 99 TYR A O 1
ATOM 729 N N . GLN A 1 100 ? -11.963 0.637 -0.091 1.00 92.25 100 GLN A N 1
ATOM 730 C CA . GLN A 1 100 ? -13.324 1.168 0.066 1.00 92.25 100 GLN A CA 1
ATOM 731 C C . GLN 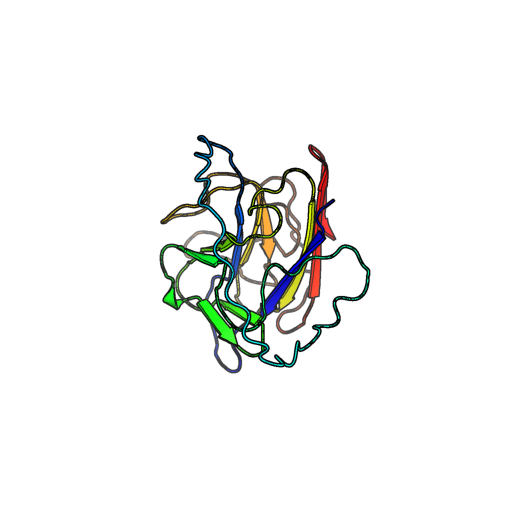A 1 100 ? -14.366 0.044 0.228 1.00 92.25 100 GLN A C 1
ATOM 733 O O . GLN A 1 100 ? -15.566 0.260 0.064 1.00 92.25 100 GLN A O 1
ATOM 738 N N . GLY A 1 101 ? -13.916 -1.177 0.522 1.00 89.81 101 GLY A N 1
ATOM 739 C CA . GLY A 1 101 ? -14.780 -2.344 0.638 1.00 89.81 101 GLY A CA 1
ATOM 740 C C . GLY A 1 101 ? -15.607 -2.399 1.933 1.00 89.81 101 GLY A C 1
ATOM 741 O O . GLY A 1 101 ? -15.498 -1.537 2.811 1.00 89.81 101 GLY A O 1
ATOM 742 N N . PRO A 1 102 ? -16.433 -3.450 2.079 1.00 89.06 102 PRO A N 1
ATOM 743 C CA . PRO A 1 102 ? -17.422 -3.557 3.153 1.00 89.06 102 PRO A CA 1
ATOM 744 C C . PRO A 1 102 ? -16.827 -3.902 4.528 1.00 89.06 102 PRO A C 1
ATOM 746 O O . PRO A 1 102 ? -17.421 -3.567 5.552 1.00 89.06 102 PRO A O 1
ATOM 749 N N . VAL A 1 103 ? -15.658 -4.555 4.593 1.00 85.75 103 VAL A N 1
ATOM 750 C CA . VAL A 1 103 ? -15.010 -4.898 5.876 1.00 85.75 103 VAL A CA 1
ATOM 751 C C . VAL A 1 103 ? -14.765 -3.636 6.695 1.00 85.75 103 VAL A C 1
ATOM 753 O O . VAL A 1 103 ? -14.099 -2.712 6.230 1.00 85.75 103 VAL A O 1
ATOM 756 N N . GLY A 1 104 ? -15.317 -3.603 7.911 1.00 83.50 104 GLY A N 1
ATOM 757 C CA . GLY A 1 104 ? -15.213 -2.459 8.818 1.00 83.50 104 GLY A CA 1
ATOM 758 C C . GLY A 1 104 ? -15.771 -1.154 8.250 1.00 83.50 104 GLY A C 1
ATOM 759 O O . GLY A 1 104 ? -15.378 -0.098 8.732 1.00 83.50 104 GLY A O 1
ATOM 760 N N . ASN A 1 105 ? -16.614 -1.209 7.207 1.00 84.75 105 ASN A N 1
ATOM 761 C CA . ASN A 1 105 ? -17.004 -0.046 6.405 1.00 84.75 105 ASN A CA 1
ATOM 762 C C . ASN A 1 105 ? -15.790 0.803 6.015 1.00 84.75 105 ASN A C 1
ATOM 764 O O . ASN A 1 105 ? -15.839 2.017 6.174 1.00 84.75 105 ASN A O 1
ATOM 768 N N . HIS A 1 106 ? -14.683 0.151 5.625 1.00 85.31 106 HIS A N 1
ATOM 769 C CA . HIS A 1 106 ? -13.392 0.776 5.313 1.00 85.31 106 HIS A CA 1
ATOM 770 C C . HIS A 1 106 ? -12.896 1.782 6.370 1.00 85.31 106 HIS A C 1
ATOM 772 O O . HIS A 1 106 ? -12.134 2.683 6.048 1.00 85.31 106 HIS A O 1
ATOM 778 N N . GLN A 1 107 ? -13.316 1.650 7.631 1.00 83.19 107 GLN A N 1
ATOM 779 C CA . GLN A 1 107 ? -12.991 2.577 8.711 1.00 83.19 107 GLN A CA 1
ATOM 780 C C . GLN A 1 107 ? -12.420 1.811 9.901 1.00 83.19 107 GLN A C 1
ATOM 782 O O . GLN A 1 107 ? -13.127 1.146 10.660 1.00 83.19 107 GLN A O 1
ATOM 787 N N . PHE A 1 108 ? -11.110 1.938 10.097 1.00 85.75 108 PHE A N 1
ATOM 788 C CA . PHE A 1 108 ? -10.385 1.165 11.100 1.00 85.75 108 PHE A CA 1
ATOM 789 C C . PHE A 1 108 ? -9.696 2.082 12.109 1.00 85.75 108 PHE A C 1
ATOM 791 O O . PHE A 1 108 ? -8.683 2.705 11.809 1.00 85.75 108 PHE A O 1
ATOM 798 N N . LYS A 1 109 ? -10.212 2.133 13.343 1.00 87.44 109 LYS A N 1
ATOM 799 C CA . LYS A 1 109 ? -9.545 2.837 14.453 1.00 87.44 109 LYS A CA 1
ATOM 800 C C . LYS A 1 109 ? -8.445 1.976 15.073 1.00 87.44 109 LYS A C 1
ATOM 802 O O . LYS A 1 109 ? -7.270 2.306 14.967 1.00 87.44 109 LYS A O 1
ATOM 807 N N . ASN A 1 110 ? -8.845 0.859 15.683 1.00 90.88 110 ASN A N 1
ATOM 808 C CA . ASN A 1 110 ? -7.950 -0.154 16.237 1.00 90.88 110 ASN A CA 1
ATOM 809 C C . ASN A 1 110 ? -8.065 -1.421 15.396 1.00 90.88 110 ASN A C 1
ATOM 811 O O . ASN A 1 110 ? -9.156 -1.988 15.269 1.00 90.88 110 ASN A O 1
ATOM 815 N N . PHE A 1 111 ? -6.952 -1.875 14.846 1.00 90.50 111 PHE A N 1
ATOM 816 C CA . PHE A 1 111 ? -6.932 -2.996 13.920 1.00 90.50 111 PHE A CA 1
ATOM 817 C C . PHE A 1 111 ? -5.591 -3.705 13.968 1.00 90.50 111 PHE A C 1
ATOM 819 O O . PHE A 1 111 ? -4.613 -3.213 14.534 1.00 90.50 111 PHE A O 1
ATOM 826 N N . GLU A 1 112 ? -5.559 -4.866 13.337 1.00 93.12 112 GLU A N 1
ATOM 827 C CA . GLU A 1 112 ? -4.315 -5.536 13.037 1.00 93.12 112 GLU A CA 1
ATOM 828 C C . GLU A 1 112 ? -4.323 -6.022 11.591 1.00 93.12 112 GLU A C 1
ATOM 830 O O . GLU A 1 112 ? -5.071 -6.910 11.218 1.00 93.12 112 GLU A O 1
ATOM 835 N N . LEU A 1 113 ? -3.500 -5.410 10.755 1.00 93.12 113 LEU A N 1
ATOM 836 C CA . LEU A 1 113 ? -3.401 -5.735 9.344 1.00 93.12 113 LEU A CA 1
ATOM 837 C C . LEU A 1 113 ? -2.272 -6.729 9.114 1.00 93.12 113 LEU A C 1
ATOM 839 O O . LEU A 1 113 ? -1.179 -6.545 9.640 1.00 93.12 113 LEU A O 1
ATOM 843 N N . ARG A 1 114 ? -2.512 -7.728 8.267 1.00 91.62 114 ARG A N 1
ATOM 844 C CA . ARG A 1 114 ? -1.494 -8.633 7.737 1.00 91.62 114 ARG A CA 1
ATOM 845 C C . ARG A 1 114 ? -1.382 -8.444 6.236 1.00 91.62 114 ARG A C 1
ATOM 847 O O . ARG A 1 114 ? -2.334 -8.682 5.494 1.00 91.62 114 ARG A O 1
ATOM 854 N N . VAL A 1 115 ? -0.192 -8.067 5.801 1.00 91.69 115 VAL A N 1
ATOM 855 C CA . VAL A 1 115 ? 0.160 -7.936 4.392 1.00 91.69 115 VAL A CA 1
ATOM 856 C C . VAL A 1 115 ? 1.195 -8.996 4.064 1.00 91.69 115 VAL A C 1
ATOM 858 O O . VAL A 1 115 ? 2.242 -9.055 4.699 1.00 91.69 115 VAL A O 1
ATOM 861 N N . THR A 1 116 ? 0.912 -9.828 3.070 1.00 92.62 116 THR A N 1
ATOM 862 C CA . THR A 1 116 ? 1.909 -10.716 2.470 1.00 92.62 116 THR A CA 1
ATOM 863 C C . THR A 1 116 ? 2.343 -10.090 1.154 1.00 92.62 116 THR A C 1
ATOM 865 O O . THR A 1 116 ? 1.523 -9.941 0.251 1.00 92.62 116 THR A O 1
ATOM 868 N N . ALA A 1 117 ? 3.604 -9.687 1.061 1.00 91.94 117 ALA A N 1
ATOM 869 C CA . ALA A 1 117 ? 4.132 -8.917 -0.056 1.00 91.94 117 ALA A CA 1
ATOM 870 C C . ALA A 1 117 ? 5.391 -9.566 -0.637 1.00 91.94 117 ALA A C 1
ATOM 872 O O . ALA A 1 117 ? 6.082 -10.339 0.027 1.00 91.94 117 ALA A O 1
ATOM 873 N N . LYS A 1 118 ? 5.685 -9.230 -1.889 1.00 91.00 118 LYS A N 1
ATOM 874 C CA . LYS A 1 118 ? 6.945 -9.512 -2.574 1.00 91.00 118 LYS A CA 1
ATOM 875 C C . LYS A 1 118 ? 7.332 -8.250 -3.349 1.00 91.00 118 LYS A C 1
ATOM 877 O O . LYS A 1 118 ? 6.460 -7.557 -3.868 1.00 91.00 118 LYS A O 1
ATOM 882 N N . THR A 1 119 ? 8.621 -7.940 -3.416 1.00 89.56 119 THR A N 1
ATOM 883 C CA . THR A 1 119 ? 9.148 -6.799 -4.183 1.00 89.56 119 THR A CA 1
ATOM 884 C C . THR A 1 119 ? 10.031 -7.292 -5.318 1.00 89.56 119 THR A C 1
ATOM 886 O O . THR A 1 119 ? 10.766 -8.260 -5.139 1.00 89.56 119 THR A O 1
ATOM 889 N N . ALA A 1 120 ? 9.988 -6.617 -6.465 1.00 88.62 120 ALA A N 1
ATOM 890 C CA . ALA A 1 120 ? 11.021 -6.751 -7.489 1.00 88.62 120 ALA A CA 1
ATOM 891 C C . ALA A 1 120 ? 12.205 -5.815 -7.163 1.00 88.62 120 ALA A C 1
ATOM 893 O O . ALA A 1 120 ? 12.026 -4.848 -6.407 1.00 88.62 120 ALA A O 1
ATOM 894 N N . PRO A 1 121 ? 13.399 -6.031 -7.744 1.00 87.94 121 PRO A N 1
ATOM 895 C CA . PRO A 1 121 ? 14.499 -5.075 -7.657 1.00 87.94 121 PRO A CA 1
ATOM 896 C C . PRO A 1 121 ? 14.054 -3.647 -8.000 1.00 87.94 121 PRO A C 1
ATOM 898 O O . PRO A 1 121 ? 13.202 -3.432 -8.858 1.00 87.94 121 PRO A O 1
ATOM 901 N N . HIS A 1 122 ? 14.609 -2.660 -7.295 1.00 84.44 122 HIS A N 1
ATOM 902 C CA . HIS A 1 122 ? 14.281 -1.236 -7.457 1.00 84.44 122 HIS A CA 1
ATOM 903 C C . HIS A 1 122 ? 12.810 -0.848 -7.200 1.00 84.44 122 HIS A C 1
ATOM 905 O O . HIS A 1 122 ? 12.421 0.281 -7.512 1.00 84.44 122 HIS A O 1
ATOM 911 N N . SER A 1 123 ? 12.005 -1.718 -6.583 1.00 86.69 123 SER A N 1
ATOM 912 C CA . SER A 1 123 ? 10.635 -1.388 -6.170 1.00 86.69 123 SER A CA 1
ATOM 913 C C . SER A 1 123 ? 10.613 -0.497 -4.928 1.00 86.69 123 SER A C 1
ATOM 915 O O . SER A 1 123 ? 11.344 -0.738 -3.970 1.00 86.69 123 SER A O 1
ATOM 917 N N . ASN A 1 124 ? 9.724 0.497 -4.926 1.00 89.50 124 ASN A N 1
ATOM 918 C CA . ASN A 1 124 ? 9.404 1.316 -3.757 1.00 89.50 124 ASN A CA 1
ATOM 919 C C . ASN A 1 124 ? 7.893 1.291 -3.530 1.00 89.50 124 ASN A C 1
ATOM 921 O O . ASN A 1 124 ? 7.113 1.322 -4.493 1.00 89.50 124 ASN A O 1
ATOM 925 N N . SER A 1 125 ? 7.512 1.180 -2.265 1.00 91.19 125 SER A N 1
ATOM 926 C CA . SER A 1 125 ? 6.165 0.907 -1.841 1.00 91.19 125 SER A CA 1
ATOM 927 C C . SER A 1 125 ? 5.874 1.337 -0.410 1.00 91.19 125 SER A C 1
ATOM 929 O O . SER A 1 125 ? 6.792 1.554 0.377 1.00 91.19 125 SER A O 1
ATOM 931 N N . GLY A 1 126 ? 4.590 1.373 -0.059 1.00 93.19 126 GLY A N 1
ATOM 932 C CA . GLY A 1 126 ? 4.149 1.527 1.316 1.00 93.19 126 GLY A CA 1
ATOM 933 C C . GLY A 1 126 ? 2.758 0.961 1.578 1.00 93.19 126 GLY A C 1
ATOM 934 O O . GLY A 1 126 ? 1.956 0.725 0.666 1.00 93.19 126 GLY A O 1
ATOM 935 N N . VAL A 1 127 ? 2.482 0.756 2.864 1.00 95.31 127 VAL A N 1
ATOM 936 C CA . VAL A 1 127 ? 1.152 0.474 3.401 1.00 95.31 127 VAL A CA 1
ATOM 937 C C . VAL A 1 127 ? 0.723 1.661 4.243 1.00 95.31 127 VAL A C 1
ATOM 939 O O . VAL A 1 127 ? 1.310 1.918 5.294 1.00 95.31 127 VAL A O 1
ATOM 942 N N . TYR A 1 128 ? -0.312 2.365 3.799 1.00 93.94 128 TYR A N 1
ATOM 943 C CA . TYR A 1 128 ? -0.846 3.506 4.524 1.00 93.94 128 TYR A CA 1
ATOM 944 C C . TYR A 1 128 ? -2.048 3.101 5.357 1.00 93.94 128 TYR A C 1
ATOM 946 O O . TYR A 1 128 ? -2.851 2.252 4.960 1.00 93.94 128 TYR A O 1
ATOM 954 N N . PHE A 1 129 ? -2.202 3.756 6.500 1.00 93.12 129 PHE A N 1
ATOM 955 C CA . PHE A 1 129 ? -3.373 3.623 7.352 1.00 93.12 129 PHE A CA 1
ATOM 956 C C . PHE A 1 129 ? -3.742 4.958 8.000 1.00 93.12 129 PHE A C 1
ATOM 958 O O . PHE A 1 129 ? -2.920 5.870 8.075 1.00 93.12 129 PHE A O 1
ATOM 965 N N . HIS A 1 130 ? -4.989 5.067 8.473 1.00 91.31 130 HIS A N 1
ATOM 966 C CA . HIS A 1 130 ? -5.545 6.307 9.048 1.00 91.31 130 HIS A CA 1
ATOM 967 C C . HIS A 1 130 ? -5.469 7.516 8.094 1.00 91.31 130 HIS A C 1
ATOM 969 O O . HIS A 1 130 ? -5.219 8.637 8.522 1.00 91.31 130 HIS A O 1
ATOM 975 N N . THR A 1 131 ? -5.669 7.280 6.797 1.00 89.62 131 THR A N 1
ATOM 976 C CA . THR A 1 131 ? -5.583 8.297 5.728 1.00 89.62 131 THR A CA 1
ATOM 977 C C . THR A 1 131 ? -6.909 8.463 4.978 1.00 89.62 131 THR A C 1
ATOM 979 O O . THR A 1 131 ? -7.841 7.742 5.252 1.00 89.62 131 THR A O 1
ATOM 982 N N . GLU A 1 132 ? -7.076 9.337 4.000 1.00 87.62 132 GLU A N 1
ATOM 983 C CA . GLU A 1 132 ? -8.352 9.453 3.273 1.00 87.62 132 GLU A CA 1
ATOM 984 C C . GLU A 1 132 ? -8.152 9.386 1.769 1.00 87.62 132 GLU A C 1
ATOM 986 O O . GLU A 1 132 ? -7.041 9.569 1.281 1.00 87.62 132 GLU A O 1
ATOM 991 N N . TYR A 1 133 ? -9.227 9.078 1.038 1.00 89.94 133 TYR A N 1
ATOM 992 C CA . TYR A 1 133 ? -9.151 9.044 -0.416 1.00 89.94 133 TYR A CA 1
ATOM 993 C C . TYR A 1 133 ? -8.676 10.393 -0.956 1.00 89.94 133 TYR A C 1
ATOM 995 O O . TYR A 1 133 ? -9.249 11.432 -0.634 1.00 89.94 133 TYR A O 1
ATOM 1003 N N . GLN A 1 134 ? -7.675 10.341 -1.828 1.00 89.88 134 GLN A N 1
ATOM 1004 C CA . GLN A 1 134 ? -7.101 11.496 -2.495 1.00 89.88 134 GLN A CA 1
ATOM 1005 C C . GLN A 1 134 ? -6.892 11.143 -3.968 1.00 89.88 134 GLN A C 1
ATOM 1007 O O . GLN A 1 134 ? -6.358 10.081 -4.284 1.00 89.88 134 GLN A O 1
ATOM 1012 N N . GLU A 1 135 ? -7.332 12.018 -4.870 1.00 90.50 135 GLU A N 1
ATOM 1013 C CA . GLU A 1 135 ? -7.324 11.748 -6.316 1.00 90.50 135 GLU A CA 1
ATOM 1014 C C . GLU A 1 135 ? -5.902 11.742 -6.909 1.00 90.50 135 GLU A C 1
ATOM 1016 O O . GLU A 1 135 ? -5.622 11.028 -7.870 1.00 90.50 135 GLU A O 1
ATOM 1021 N N . SER A 1 136 ? -4.991 12.527 -6.328 1.00 91.56 136 SER A N 1
ATOM 1022 C CA . SER A 1 136 ? -3.633 12.745 -6.839 1.00 91.56 136 SER A CA 1
ATOM 1023 C C . SER A 1 136 ? -2.676 13.169 -5.733 1.00 91.56 136 SER A C 1
ATOM 1025 O O . SER A 1 136 ? -3.108 13.807 -4.778 1.00 91.56 136 SER A O 1
ATOM 1027 N N . GLY A 1 137 ? -1.373 12.947 -5.900 1.00 88.25 137 GLY A N 1
ATOM 1028 C CA . GLY A 1 137 ? -0.379 13.342 -4.897 1.00 88.25 137 GLY A CA 1
ATOM 1029 C C . GLY A 1 137 ? -0.069 12.226 -3.902 1.00 88.25 137 GLY A C 1
ATOM 1030 O O . GLY A 1 137 ? -0.588 11.122 -4.016 1.00 88.25 137 GLY A O 1
ATOM 1031 N N . TRP A 1 138 ? 0.826 12.511 -2.956 1.00 88.25 138 TRP A N 1
ATOM 1032 C CA . TRP A 1 138 ? 1.080 11.614 -1.825 1.00 88.25 138 TRP A CA 1
ATOM 1033 C C . TRP A 1 138 ? -0.019 11.815 -0.774 1.00 88.25 138 TRP A C 1
ATOM 1035 O O . TRP A 1 138 ? -0.450 12.959 -0.617 1.00 88.25 138 TRP A O 1
ATOM 1045 N N . PRO A 1 139 ? -0.468 10.771 -0.054 1.00 88.19 139 PRO A N 1
ATOM 1046 C CA . PRO A 1 139 ? -1.515 10.918 0.949 1.00 88.19 139 PRO A CA 1
ATOM 1047 C C . PRO A 1 139 ? -1.084 11.901 2.039 1.00 88.19 139 PRO A C 1
ATOM 1049 O O . PRO A 1 139 ? -0.084 11.684 2.720 1.00 88.19 139 PRO A O 1
ATOM 1052 N N . GLU A 1 140 ? -1.843 12.984 2.205 1.00 90.56 140 GLU A N 1
ATOM 1053 C CA . GLU A 1 140 ? -1.503 14.060 3.151 1.00 90.56 140 GLU A CA 1
ATOM 1054 C C . GLU A 1 140 ? -1.779 13.688 4.614 1.00 90.56 140 GLU A C 1
ATOM 1056 O O . GLU A 1 140 ? -1.258 14.312 5.540 1.00 90.56 140 GLU A O 1
ATOM 1061 N N . LYS A 1 141 ? -2.618 12.671 4.833 1.00 90.56 141 LYS A N 1
ATOM 1062 C CA . LYS A 1 141 ? -3.047 12.210 6.155 1.00 90.56 141 LYS A CA 1
ATOM 1063 C C . LYS A 1 141 ? -2.587 10.787 6.427 1.00 90.56 141 LYS A C 1
ATOM 1065 O O . LYS A 1 141 ? -2.443 9.983 5.508 1.00 90.56 141 LYS A O 1
ATOM 1070 N N . GLY A 1 142 ? -2.477 10.465 7.710 1.00 91.94 142 GLY A N 1
ATOM 1071 C CA . GLY A 1 142 ? -2.215 9.116 8.196 1.00 91.94 142 GLY A CA 1
ATOM 1072 C C . GLY A 1 142 ? -0.735 8.796 8.334 1.00 91.94 142 GLY A C 1
ATOM 1073 O O . GLY A 1 142 ? 0.101 9.678 8.519 1.00 91.94 142 GLY A O 1
ATOM 1074 N N . TYR A 1 143 ? -0.437 7.505 8.292 1.00 94.56 143 TYR A N 1
ATOM 1075 C CA . TYR A 1 143 ? 0.905 6.966 8.466 1.00 94.56 143 TYR A CA 1
ATOM 1076 C C . TYR A 1 143 ? 1.228 5.997 7.343 1.00 94.56 143 TYR A C 1
ATOM 1078 O O . TYR A 1 143 ? 0.337 5.299 6.864 1.00 94.56 143 TYR A O 1
ATOM 1086 N N . GLU A 1 144 ? 2.508 5.898 7.003 1.00 95.56 144 GLU A N 1
ATOM 1087 C CA . GLU A 1 144 ? 3.036 4.937 6.041 1.00 95.56 144 GLU A CA 1
ATOM 1088 C C . GLU A 1 144 ? 3.986 3.964 6.736 1.00 95.56 144 GLU A C 1
ATOM 1090 O O . GLU A 1 144 ? 4.921 4.372 7.428 1.00 95.56 144 GLU A O 1
ATOM 1095 N N . VAL A 1 145 ? 3.770 2.668 6.513 1.00 96.75 145 VAL A N 1
ATOM 1096 C CA . VAL A 1 145 ? 4.802 1.655 6.729 1.00 96.75 145 VAL A CA 1
ATOM 1097 C C . VAL A 1 145 ? 5.472 1.354 5.403 1.00 96.75 145 VAL A C 1
ATOM 1099 O O . VAL A 1 145 ? 4.829 0.860 4.476 1.00 96.75 145 VAL A O 1
ATOM 1102 N N . GLN A 1 146 ? 6.767 1.633 5.335 1.00 95.50 146 GLN A N 1
ATOM 1103 C CA . GLN A 1 146 ? 7.577 1.462 4.141 1.00 95.50 146 GLN A CA 1
ATOM 1104 C C . GLN A 1 146 ? 7.625 -0.009 3.712 1.00 95.50 146 GLN A C 1
ATOM 1106 O O . GLN A 1 146 ? 7.794 -0.904 4.546 1.00 95.50 146 GLN A O 1
ATOM 1111 N N . ILE A 1 147 ? 7.572 -0.244 2.402 1.00 94.44 147 ILE A N 1
ATOM 1112 C CA . ILE A 1 147 ? 8.008 -1.478 1.748 1.00 94.44 147 ILE A CA 1
ATOM 1113 C C . ILE A 1 147 ? 9.096 -1.095 0.737 1.00 94.44 147 ILE A C 1
ATOM 1115 O O . ILE A 1 147 ? 8.843 -0.590 -0.354 1.00 94.44 147 ILE A O 1
ATOM 1119 N N . ASN A 1 148 ? 10.344 -1.321 1.121 1.00 93.50 148 ASN A N 1
ATOM 1120 C CA . ASN A 1 148 ? 11.508 -1.066 0.289 1.00 93.50 148 ASN A CA 1
ATOM 1121 C C . ASN A 1 148 ? 12.632 -2.028 0.667 1.00 93.50 148 ASN A C 1
ATOM 1123 O O . ASN A 1 148 ? 13.079 -2.045 1.812 1.00 93.50 148 ASN A O 1
ATOM 1127 N N . ASN A 1 149 ? 13.091 -2.790 -0.323 1.00 92.75 149 ASN A N 1
ATOM 1128 C CA . ASN A 1 149 ? 14.110 -3.827 -0.181 1.00 92.75 149 ASN A CA 1
ATOM 1129 C C . ASN A 1 149 ? 15.358 -3.517 -1.032 1.00 92.75 149 ASN A C 1
ATOM 1131 O O . ASN A 1 149 ? 16.050 -4.428 -1.490 1.00 92.75 149 ASN A O 1
ATOM 1135 N N . GLY A 1 150 ? 15.636 -2.233 -1.297 1.00 86.94 150 GLY A N 1
ATOM 1136 C CA . GLY A 1 150 ? 16.853 -1.797 -1.999 1.00 86.94 150 GLY A CA 1
ATOM 1137 C C . GLY A 1 150 ? 16.674 -0.709 -3.063 1.00 86.94 150 GLY A C 1
ATOM 1138 O O . GLY A 1 150 ? 17.600 -0.457 -3.830 1.00 86.94 150 GLY A O 1
ATOM 1139 N N . HIS A 1 151 ? 15.515 -0.057 -3.149 1.00 88.06 151 HIS A N 1
ATOM 1140 C CA . HIS A 1 151 ? 15.348 1.165 -3.930 1.00 88.06 151 HIS A CA 1
ATOM 1141 C C . HIS A 1 151 ? 16.151 2.310 -3.309 1.00 88.06 151 HIS A C 1
ATOM 1143 O O . HIS A 1 151 ? 15.999 2.602 -2.124 1.00 88.06 151 HIS A O 1
ATOM 1149 N N . SER A 1 152 ? 16.972 2.966 -4.128 1.00 89.06 152 SER A N 1
ATOM 1150 C CA . SER A 1 152 ? 17.885 4.037 -3.714 1.00 89.06 152 SER A CA 1
ATOM 1151 C C . SER A 1 152 ? 17.292 5.444 -3.813 1.00 89.06 152 SER A C 1
ATOM 1153 O O . SER A 1 152 ? 17.901 6.389 -3.319 1.00 89.06 152 SER A O 1
ATOM 1155 N N . GLY A 1 153 ? 16.113 5.607 -4.423 1.00 86.88 153 GLY A N 1
ATOM 1156 C CA . GLY A 1 153 ? 15.412 6.888 -4.527 1.00 86.88 153 GLY A CA 1
ATOM 1157 C C . GLY A 1 153 ? 15.092 7.318 -5.960 1.00 86.88 153 GLY A C 1
ATOM 1158 O O . GLY A 1 153 ? 15.212 6.541 -6.910 1.00 86.88 153 GLY A O 1
ATOM 1159 N N . SER A 1 154 ? 14.624 8.560 -6.112 1.00 81.56 154 SER A N 1
ATOM 1160 C CA . SER A 1 154 ? 14.129 9.132 -7.369 1.00 81.56 154 SER A CA 1
ATOM 1161 C C . SER A 1 154 ? 14.586 10.561 -7.586 1.00 81.56 154 SER A C 1
ATOM 1163 O O . SER A 1 154 ? 14.340 11.419 -6.743 1.00 81.56 154 SER A O 1
ATOM 1165 N N . GLY A 1 155 ? 15.128 10.852 -8.771 1.00 86.56 155 GLY A N 1
ATOM 1166 C CA . GLY A 1 155 ? 15.613 12.192 -9.087 1.00 86.56 155 GLY A CA 1
ATOM 1167 C C . GLY A 1 155 ? 16.695 12.594 -8.089 1.00 86.56 155 GLY A C 1
ATOM 1168 O O . GLY A 1 155 ? 17.700 11.904 -7.963 1.00 86.56 155 GLY A O 1
ATOM 1169 N N . THR A 1 156 ? 16.468 13.682 -7.358 1.00 89.75 156 THR A N 1
ATOM 1170 C CA . THR A 1 156 ? 17.369 14.160 -6.298 1.00 89.75 156 THR A CA 1
ATOM 1171 C C . THR A 1 156 ? 17.084 13.548 -4.925 1.00 89.75 156 THR A C 1
ATOM 1173 O O . THR A 1 156 ? 17.876 13.724 -4.001 1.00 89.75 156 THR A O 1
ATOM 1176 N N . TYR A 1 157 ? 15.963 12.841 -4.762 1.00 88.75 157 TYR A N 1
ATOM 1177 C CA . TYR A 1 157 ? 15.598 12.215 -3.499 1.00 88.75 157 TYR A CA 1
ATOM 1178 C C . TYR A 1 157 ? 16.321 10.878 -3.332 1.00 88.75 157 TYR A C 1
ATOM 1180 O O . TYR A 1 157 ? 16.206 10.004 -4.191 1.00 88.75 157 TYR A O 1
ATOM 1188 N N . VAL A 1 158 ? 17.010 10.711 -2.202 1.00 92.19 158 VAL A N 1
ATOM 1189 C CA . VAL A 1 158 ? 17.649 9.455 -1.797 1.00 92.19 158 VAL A CA 1
ATOM 1190 C C . VAL A 1 158 ? 16.745 8.730 -0.808 1.00 92.19 158 VAL A C 1
ATOM 1192 O O . VAL A 1 158 ? 16.393 9.270 0.243 1.00 92.19 158 VAL A O 1
ATOM 1195 N N . GLU A 1 159 ? 16.396 7.489 -1.137 1.00 92.44 159 GLU A N 1
ATOM 1196 C CA . GLU A 1 159 ? 15.605 6.624 -0.272 1.00 92.44 159 GLU A CA 1
ATOM 1197 C C . GLU A 1 159 ? 16.525 5.718 0.551 1.00 92.44 159 GLU A C 1
ATOM 1199 O O . GLU A 1 159 ? 17.256 4.891 0.010 1.00 92.44 159 GLU A O 1
ATOM 1204 N N . LEU A 1 160 ? 16.482 5.882 1.872 1.00 94.31 160 LEU A N 1
ATOM 1205 C CA . LEU A 1 160 ? 17.249 5.073 2.825 1.00 94.31 160 LEU A CA 1
ATOM 1206 C C . LEU A 1 160 ? 16.344 4.209 3.704 1.00 94.31 160 LEU A C 1
ATOM 1208 O O . LEU A 1 160 ? 16.824 3.238 4.292 1.00 94.31 160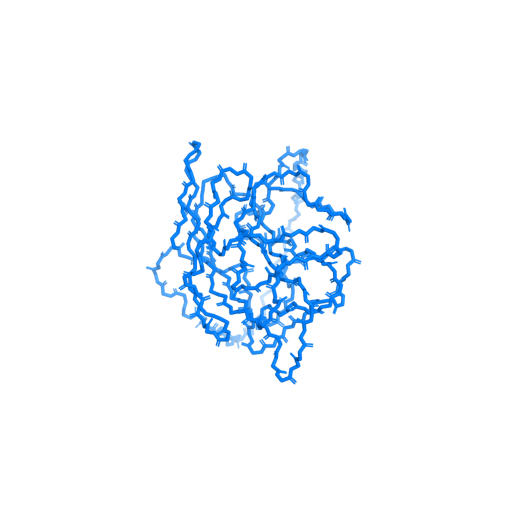 LEU A O 1
ATOM 1212 N N . LYS A 1 161 ? 15.053 4.550 3.813 1.00 95.62 161 LYS A N 1
ATOM 1213 C CA . LYS A 1 161 ? 14.102 3.841 4.664 1.00 95.62 161 LYS A CA 1
ATOM 1214 C C . LYS A 1 161 ? 13.794 2.495 4.015 1.00 95.62 161 LYS A C 1
ATOM 1216 O O . LYS A 1 161 ? 13.454 2.415 2.833 1.00 95.62 161 LYS A O 1
ATOM 1221 N N . GLN A 1 162 ? 13.938 1.439 4.801 1.00 95.69 162 GLN A N 1
ATOM 1222 C CA . GLN A 1 162 ? 13.726 0.053 4.398 1.00 95.69 162 GLN A CA 1
ATOM 1223 C C . GLN A 1 162 ? 12.379 -0.458 4.915 1.00 95.69 162 GLN A C 1
ATOM 1225 O O . GLN A 1 162 ? 11.738 0.185 5.756 1.00 95.69 162 GLN A O 1
ATOM 1230 N N . THR A 1 163 ? 11.964 -1.623 4.417 1.00 95.88 163 THR A N 1
ATOM 1231 C CA . THR A 1 163 ? 10.730 -2.311 4.816 1.00 95.88 163 THR A CA 1
ATOM 1232 C C . THR A 1 163 ? 10.549 -2.353 6.333 1.00 95.88 163 THR A C 1
ATOM 1234 O O . THR A 1 163 ? 11.461 -2.737 7.065 1.00 95.88 163 THR A O 1
ATOM 1237 N N . GLY A 1 164 ? 9.363 -1.953 6.796 1.00 95.88 164 GLY A N 1
ATOM 1238 C CA . GLY A 1 164 ? 9.000 -1.899 8.214 1.00 95.88 164 GLY A CA 1
ATOM 1239 C C . GLY A 1 164 ? 9.264 -0.553 8.898 1.00 95.88 164 GLY A C 1
ATOM 1240 O O . GLY A 1 164 ? 8.853 -0.368 10.042 1.00 95.88 164 GLY A O 1
ATOM 1241 N N . SER A 1 165 ? 9.901 0.406 8.216 1.00 97.44 165 SER A N 1
ATOM 1242 C CA . SER A 1 165 ? 9.995 1.788 8.709 1.00 97.44 165 SER A CA 1
ATOM 1243 C C . SER A 1 165 ? 8.603 2.399 8.847 1.00 97.44 165 SER A C 1
ATOM 1245 O O . SER A 1 165 ? 7.832 2.359 7.892 1.00 97.44 165 SER A O 1
ATOM 1247 N N . LEU A 1 166 ? 8.306 3.028 9.984 1.00 97.19 166 LEU A N 1
ATOM 1248 C CA . LEU A 1 166 ? 7.176 3.948 10.093 1.00 97.19 166 LEU A CA 1
ATOM 1249 C C . LEU A 1 166 ? 7.657 5.312 9.594 1.00 97.19 166 LEU A C 1
ATOM 1251 O O . LEU A 1 166 ? 8.402 6.003 10.297 1.00 97.19 166 LEU A O 1
ATOM 1255 N N . TYR A 1 167 ? 7.296 5.651 8.358 1.00 91.12 167 TYR A N 1
ATOM 1256 C CA . TYR A 1 167 ? 7.898 6.750 7.611 1.00 91.12 167 TYR A CA 1
ATOM 1257 C C . TYR A 1 167 ? 7.815 8.071 8.390 1.00 91.12 167 TYR A C 1
ATOM 1259 O O . TYR A 1 167 ? 6.768 8.423 8.929 1.00 91.12 167 TYR A O 1
ATOM 1267 N N . ALA A 1 168 ? 8.944 8.784 8.477 1.00 88.88 168 ALA A N 1
ATOM 1268 C CA . ALA A 1 168 ? 9.113 10.038 9.226 1.00 88.88 168 ALA A CA 1
ATOM 1269 C C . ALA A 1 168 ? 8.878 9.966 10.754 1.00 88.88 168 ALA A C 1
ATOM 1271 O O . ALA A 1 168 ? 8.985 10.992 11.423 1.00 88.88 168 ALA A O 1
ATOM 1272 N N . VAL A 1 169 ? 8.631 8.779 11.323 1.00 95.50 169 VAL A N 1
ATOM 1273 C CA . VAL A 1 169 ? 8.467 8.573 12.774 1.00 95.50 169 VAL A CA 1
ATOM 1274 C C . VAL A 1 169 ? 9.600 7.719 13.338 1.00 95.50 169 VAL A C 1
ATOM 1276 O O . VAL A 1 169 ? 10.318 8.157 14.231 1.00 95.50 169 VAL A O 1
ATOM 1279 N N . GLN A 1 170 ? 9.780 6.508 12.807 1.00 96.44 170 GLN A N 1
ATOM 1280 C CA . GLN A 1 170 ? 10.816 5.565 13.227 1.00 96.44 170 GLN A CA 1
ATOM 1281 C C . GLN A 1 170 ? 11.308 4.793 12.003 1.00 96.44 170 GLN A C 1
ATOM 1283 O O . GLN A 1 170 ? 10.621 3.911 11.483 1.00 96.44 170 GLN A O 1
ATOM 1288 N N . ASN A 1 171 ? 12.519 5.112 11.555 1.00 96.19 171 ASN A N 1
ATOM 1289 C CA . ASN A 1 171 ? 13.082 4.544 10.336 1.00 96.19 171 ASN A CA 1
ATOM 1290 C C . ASN A 1 171 ? 13.969 3.331 10.629 1.00 96.19 171 ASN A C 1
ATOM 1292 O O . ASN A 1 171 ? 14.773 3.332 11.562 1.00 96.19 171 ASN A O 1
ATOM 1296 N N . LEU A 1 172 ? 13.870 2.328 9.763 1.00 96.12 172 LEU A N 1
ATOM 1297 C CA . LEU A 1 172 ? 14.820 1.235 9.636 1.00 96.12 172 LEU A CA 1
ATOM 1298 C C . LEU A 1 172 ? 15.690 1.506 8.408 1.00 96.12 172 LEU A C 1
ATOM 1300 O O . LEU A 1 172 ? 15.179 1.684 7.308 1.00 96.12 172 LEU A O 1
ATOM 1304 N N . TYR A 1 173 ? 17.007 1.528 8.588 1.00 95.50 173 TYR A N 1
ATOM 1305 C CA . TYR A 1 173 ? 17.956 1.733 7.483 1.00 95.50 173 TYR A CA 1
ATOM 1306 C C . TYR A 1 173 ? 18.612 0.431 7.015 1.00 95.50 173 TYR A C 1
ATOM 1308 O O . TYR A 1 173 ? 19.196 0.371 5.937 1.00 95.50 173 TYR A O 1
ATOM 1316 N N . LYS A 1 174 ? 18.515 -0.629 7.824 1.00 95.19 174 LYS A N 1
ATOM 1317 C CA . LYS A 1 174 ? 18.993 -1.962 7.467 1.00 95.19 174 LYS A CA 1
ATOM 1318 C C . LYS A 1 174 ? 17.916 -2.690 6.674 1.00 95.19 174 LYS A C 1
ATOM 1320 O O . LYS A 1 174 ? 16.771 -2.752 7.112 1.00 95.19 174 LYS A O 1
ATOM 1325 N N . ASN A 1 175 ? 18.302 -3.276 5.544 1.00 94.44 175 ASN A N 1
ATOM 1326 C CA . ASN A 1 175 ? 17.425 -4.177 4.815 1.00 94.44 175 ASN A CA 1
ATOM 1327 C C . ASN A 1 175 ? 17.413 -5.558 5.497 1.00 94.44 175 ASN A C 1
ATOM 1329 O O . ASN A 1 175 ? 18.471 -6.149 5.729 1.00 94.44 175 ASN A O 1
ATOM 1333 N N . PHE A 1 176 ? 16.221 -6.056 5.826 1.00 93.00 176 PHE A N 1
ATOM 1334 C CA . PHE A 1 176 ? 16.000 -7.384 6.410 1.00 93.00 176 PHE A CA 1
ATOM 1335 C C . PHE A 1 176 ? 15.338 -8.363 5.439 1.00 93.00 176 PHE A C 1
ATOM 1337 O O . PHE A 1 176 ? 15.295 -9.558 5.723 1.00 93.00 176 PHE A O 1
ATOM 1344 N N . VAL A 1 177 ? 14.814 -7.868 4.316 1.00 92.88 177 VAL A N 1
ATOM 1345 C CA . VAL A 1 177 ? 13.993 -8.640 3.391 1.00 92.88 177 VAL A CA 1
ATOM 1346 C C . VAL A 1 177 ? 14.604 -8.542 1.990 1.00 92.88 177 VAL A C 1
ATOM 1348 O O . VAL A 1 177 ? 14.703 -7.453 1.426 1.00 92.88 177 VAL A O 1
ATOM 1351 N N . PRO A 1 178 ? 15.051 -9.655 1.395 1.00 93.38 178 PRO A N 1
ATOM 1352 C CA . PRO A 1 178 ? 15.566 -9.633 0.034 1.00 93.38 178 PRO A CA 1
ATOM 1353 C C . PRO A 1 178 ? 14.440 -9.404 -0.984 1.00 93.38 178 PRO A C 1
ATOM 1355 O O . PRO A 1 178 ? 13.278 -9.743 -0.750 1.00 93.38 178 PRO A O 1
ATOM 1358 N N . ASN A 1 179 ? 14.801 -8.863 -2.149 1.00 90.75 179 ASN A N 1
ATOM 1359 C CA . ASN A 1 179 ? 13.897 -8.854 -3.297 1.00 90.75 179 ASN A CA 1
ATOM 1360 C C . ASN A 1 179 ? 13.564 -10.284 -3.736 1.00 90.75 179 ASN A C 1
ATOM 1362 O O . ASN A 1 179 ? 14.245 -11.252 -3.396 1.00 90.75 179 ASN A O 1
ATOM 1366 N N . ASP A 1 180 ? 12.475 -10.393 -4.481 1.00 90.38 180 ASP A N 1
ATOM 1367 C CA . ASP A 1 180 ? 11.947 -11.612 -5.074 1.00 90.38 180 ASP A CA 1
ATOM 1368 C C . ASP A 1 180 ? 11.497 -12.708 -4.096 1.00 90.38 180 ASP A C 1
ATOM 1370 O O . ASP A 1 180 ? 11.072 -13.787 -4.521 1.00 90.38 180 ASP A O 1
ATOM 1374 N N . GLN A 1 181 ? 11.473 -12.407 -2.797 1.00 92.00 181 GLN A N 1
ATOM 1375 C CA . GLN A 1 181 ? 10.968 -13.295 -1.759 1.00 92.00 181 GLN A CA 1
ATOM 1376 C C . GLN A 1 181 ? 9.669 -12.771 -1.155 1.00 92.00 181 GLN A C 1
ATOM 1378 O O . GLN A 1 181 ? 9.469 -11.572 -0.962 1.00 92.00 181 GLN A O 1
ATOM 1383 N N . TRP A 1 182 ? 8.773 -13.708 -0.856 1.00 92.12 182 TRP A N 1
ATOM 1384 C CA . TRP A 1 182 ? 7.563 -13.417 -0.107 1.00 92.12 182 TRP A CA 1
ATOM 1385 C C . TRP A 1 182 ? 7.906 -13.174 1.357 1.00 92.12 182 TRP A C 1
ATOM 1387 O O . TRP A 1 182 ? 8.557 -13.998 1.995 1.00 92.12 182 TRP A O 1
ATOM 1397 N N . PHE A 1 183 ? 7.398 -12.080 1.904 1.00 92.75 183 PHE A N 1
ATOM 1398 C CA . PHE A 1 183 ? 7.456 -11.777 3.325 1.00 92.75 183 PHE A CA 1
ATOM 1399 C C . PHE A 1 183 ? 6.064 -11.411 3.828 1.00 92.75 183 PHE A C 1
ATOM 1401 O O . PHE A 1 183 ? 5.171 -11.047 3.061 1.00 92.75 183 PHE A O 1
ATOM 1408 N N . THR A 1 184 ? 5.864 -11.542 5.134 1.00 92.75 184 THR A N 1
ATOM 1409 C CA . THR A 1 184 ? 4.632 -11.110 5.788 1.00 92.75 184 THR A CA 1
ATOM 1410 C C . THR A 1 184 ? 4.966 -10.021 6.783 1.00 92.75 184 THR A C 1
ATOM 1412 O O . THR A 1 184 ? 5.872 -10.193 7.586 1.00 92.75 184 THR A O 1
ATOM 1415 N N . MET A 1 185 ? 4.211 -8.932 6.721 1.00 92.44 185 MET A N 1
ATOM 1416 C CA . MET A 1 185 ? 4.280 -7.807 7.639 1.00 92.44 185 MET A CA 1
ATOM 1417 C C . MET A 1 185 ? 2.944 -7.682 8.367 1.00 92.44 185 MET A C 1
ATOM 1419 O O . MET A 1 185 ? 1.875 -7.734 7.746 1.00 92.44 185 MET A O 1
ATOM 1423 N N . ARG A 1 186 ? 2.995 -7.513 9.686 1.00 93.56 186 ARG A N 1
ATOM 1424 C CA . ARG A 1 186 ? 1.842 -7.212 10.531 1.00 93.56 186 ARG A CA 1
ATOM 1425 C C . ARG A 1 186 ? 1.952 -5.793 11.060 1.00 93.56 186 ARG A C 1
ATOM 1427 O O . ARG A 1 186 ? 2.983 -5.399 11.591 1.00 93.56 186 ARG A O 1
ATOM 1434 N N . ILE A 1 187 ? 0.868 -5.038 10.928 1.00 94.88 187 ILE A N 1
ATOM 1435 C CA . ILE A 1 187 ? 0.732 -3.682 11.457 1.00 94.88 187 ILE A CA 1
ATOM 1436 C C . ILE A 1 187 ? -0.417 -3.708 12.450 1.00 94.88 187 ILE A C 1
ATOM 1438 O O . ILE A 1 187 ? -1.579 -3.839 12.064 1.00 94.88 187 ILE A O 1
ATOM 1442 N N . ARG A 1 188 ? -0.105 -3.579 13.736 1.00 94.62 188 ARG A N 1
ATOM 1443 C CA . ARG A 1 188 ? -1.109 -3.498 14.796 1.00 94.62 188 ARG A CA 1
ATOM 1444 C C . ARG A 1 188 ? -1.198 -2.082 15.320 1.00 94.62 188 ARG A C 1
ATOM 1446 O O . ARG A 1 188 ? -0.206 -1.513 15.771 1.00 94.62 188 ARG A O 1
ATOM 1453 N N . VAL A 1 189 ? -2.417 -1.561 15.322 1.00 93.75 189 VAL A N 1
ATOM 1454 C CA . VAL A 1 189 ? -2.735 -0.238 15.841 1.00 93.75 189 VAL A CA 1
ATOM 1455 C C . VAL A 1 189 ? -3.731 -0.378 16.982 1.00 93.75 189 VAL A C 1
ATOM 1457 O O . VAL A 1 189 ? -4.850 -0.867 16.815 1.00 93.75 189 VAL A O 1
ATOM 1460 N N . VAL A 1 190 ? -3.302 0.060 18.161 1.00 94.56 190 VAL A N 1
ATOM 1461 C CA . VAL A 1 190 ? -4.143 0.244 19.345 1.00 94.56 190 VAL A CA 1
ATOM 1462 C C . VAL A 1 190 ? -3.841 1.641 19.851 1.00 94.56 190 VAL A C 1
ATOM 1464 O O . VAL A 1 190 ? -2.875 1.834 20.584 1.00 94.56 190 VAL A O 1
ATOM 1467 N N . VAL A 1 191 ? -4.619 2.620 19.387 1.00 87.44 191 VAL A N 1
ATOM 1468 C CA . VAL A 1 191 ? -4.312 4.050 19.539 1.00 87.44 191 VAL A CA 1
ATOM 1469 C C . VAL A 1 191 ? -3.941 4.389 20.995 1.00 87.44 191 VAL A C 1
ATOM 1471 O O . VAL A 1 191 ? -4.694 4.018 21.898 1.00 87.44 191 VAL A O 1
ATOM 1474 N N . PRO A 1 192 ? -2.814 5.091 21.239 1.00 92.12 192 PRO A N 1
ATOM 1475 C CA . PRO A 1 192 ? -1.895 5.698 20.259 1.00 92.12 192 PRO A CA 1
ATOM 1476 C C . PRO A 1 192 ? -0.712 4.801 19.832 1.00 92.12 192 PRO A C 1
ATOM 1478 O O . PRO A 1 192 ? 0.236 5.278 19.218 1.00 92.12 192 PRO A O 1
ATOM 1481 N N . ARG A 1 193 ? -0.720 3.510 20.171 1.00 96.25 193 ARG A N 1
ATOM 1482 C CA . ARG A 1 193 ? 0.399 2.591 19.932 1.00 96.25 193 ARG A CA 1
ATOM 1483 C C . ARG A 1 193 ? 0.329 1.937 18.549 1.00 96.25 193 ARG A C 1
ATOM 1485 O O . ARG A 1 193 ? -0.689 1.343 18.190 1.00 96.25 193 ARG A O 1
ATOM 1492 N N . ILE A 1 194 ? 1.455 1.968 17.837 1.00 96.94 194 ILE A N 1
ATOM 1493 C CA . ILE A 1 194 ? 1.695 1.253 16.575 1.00 96.94 194 ILE A CA 1
ATOM 1494 C C . ILE A 1 194 ? 2.788 0.203 16.813 1.00 96.94 194 ILE A C 1
ATOM 1496 O O . ILE A 1 194 ? 3.779 0.469 17.493 1.00 96.94 194 ILE A O 1
ATOM 1500 N N . GLN A 1 195 ? 2.596 -1.002 16.283 1.00 97.19 195 GLN A N 1
ATOM 1501 C CA . GLN A 1 195 ? 3.583 -2.083 16.294 1.00 97.19 195 GLN A CA 1
ATOM 1502 C C . GLN A 1 195 ? 3.677 -2.696 14.895 1.00 97.19 195 GLN A C 1
ATOM 1504 O O . GLN A 1 195 ? 2.643 -2.956 14.279 1.00 97.19 195 GLN A O 1
ATOM 1509 N N . ILE A 1 196 ? 4.902 -2.926 14.419 1.00 96.31 196 ILE A N 1
ATOM 1510 C CA . ILE A 1 196 ? 5.211 -3.454 13.084 1.00 96.31 196 ILE A CA 1
ATOM 1511 C C . ILE A 1 196 ? 6.188 -4.623 13.253 1.00 96.31 196 ILE A C 1
ATOM 1513 O O . ILE A 1 196 ? 7.164 -4.469 13.992 1.00 96.31 196 ILE A O 1
ATOM 1517 N N . TRP A 1 197 ? 5.916 -5.773 12.629 1.00 93.81 197 TRP A N 1
ATOM 1518 C CA . TRP A 1 197 ? 6.800 -6.950 12.629 1.00 93.81 197 TRP A CA 1
ATOM 1519 C C . TRP A 1 197 ? 6.549 -7.885 11.447 1.00 93.81 197 TRP A C 1
ATOM 1521 O O . TRP A 1 197 ? 5.479 -7.759 10.806 1.00 93.81 197 TRP A O 1
#

pLDDT: mean 79.21, std 19.97, range [31.42, 97.44]

Secondary structure (DSSP, 8-state):
-BEEEEEEEPPTTS---S-EEEEEE----S--------------------------SSSEEES--SS--TTEEEES-GGGEEEETTEEEE-SS--EEEE-SSGGGG--SSEEEEEEE---TT-EEEEEEEE---SSSS-SSSEEEEEESS--EETTEEP-PPTT-BTTTB---S--S-TTS-EEEEEEEETTEEEE-